Protein AF-A0A0G0ALC7-F1 (afdb_monomer)

Secondary structure (DSSP, 8-state):
-HHHHHHHHHHHHHHHHHHHHHHHHHHTT--TT--HHHHHHHHHHHHHHHHHHHHHHHHHHHHHHHHHHHHHHHHHHHHHSS-----HHHHHHHHHHHHHHHHHHHHHHHHTTT-HHHHHHHHHHHHHHHHHHHHHHHHTS-HHHHHHHHHHHHHHHHHHHHHHHHSTTGGGS-HHHHHHHHHHHHHHHHHHHHHHHH-TTTTTTS--

Sequence (208 aa):
MPETEMNNKIRLNQARRDAFEKRLDRADGIKPNMSSDEKLSRRNNLYGKDIVEKESKRNSGKFAKTTSAMGVAKKAKDLITAPTEIQAMDIAIYGVAFSLALFKDLLDLAFIGSLPAIGTIITICISMAIGFVLLFDGISNSQRKVARRLTKKFLVLIAGTMAEGILFGLNFFPIETLTVFIIFWMSLADRKRSARLAGGNEYDAVYN

Foldseek 3Di:
DVVVVVVVVVVVVVVVVVVVVVVVCVVLVNDPPDDPVRVVVSCCVVPVVVVVVVVVVVVCVVCVVVCVVVVVVVVVVVLVVPDPPPVVVVCVLLVVLLVLLVVLLVCLVVPVVPDLVVNLVVLVVSLVVSLVSVLVVLVPDDPPVSVVLSVVLVVLSVVLSVVPNVDVPCSNPSSSSVSSVVNVSVVSVVVVVVCCVVPVPPVVVVPD

Solvent-accessible surface area (backbone atoms only — not comparable to full-atom values): 11919 Å² total; per-residue (Å²): 126,70,65,63,58,51,54,50,53,53,53,52,54,49,54,53,51,55,54,49,51,55,51,50,34,57,75,72,70,51,63,92,88,56,54,74,67,58,53,50,52,50,49,43,64,73,56,43,58,64,52,54,54,54,52,52,62,58,48,53,68,58,48,58,61,54,52,51,57,53,50,50,53,52,49,52,53,52,66,73,66,57,82,81,81,64,58,69,67,55,58,51,55,54,48,50,45,47,50,52,30,47,50,46,48,49,48,36,69,75,49,57,91,76,42,77,73,57,54,52,53,52,49,52,52,50,53,50,50,44,51,49,57,57,48,59,68,43,72,80,58,63,75,75,66,29,51,63,52,49,53,52,52,51,51,52,50,53,51,51,53,50,52,45,70,69,38,84,76,49,64,80,53,61,57,61,42,50,48,51,50,51,53,50,52,51,50,54,54,51,48,54,52,50,50,55,70,71,40,77,76,59,64,69,63,78,76,107

pLDDT: mean 72.33, std 13.08, range [42.31, 95.31]

Mean predicted aligned error: 17.32 Å

Radius of gyration: 33.75 Å; Cα contacts (8 Å, |Δi|>4): 71; chains: 1; bounding box: 69×62×89 Å

Structure (mmCIF, N/CA/C/O backbone):
data_AF-A0A0G0ALC7-F1
#
_entry.id   AF-A0A0G0ALC7-F1
#
loop_
_atom_site.group_PDB
_atom_site.id
_atom_site.type_symbol
_atom_site.label_atom_id
_atom_site.label_alt_id
_atom_site.label_comp_id
_atom_site.label_asym_id
_atom_site.label_entity_id
_atom_site.label_seq_id
_atom_site.pdbx_PDB_ins_code
_atom_site.Cartn_x
_atom_site.Cartn_y
_atom_site.Cartn_z
_atom_site.occupancy
_atom_site.B_iso_or_equiv
_atom_site.auth_seq_id
_atom_site.auth_comp_id
_atom_site.auth_asym_id
_atom_site.auth_atom_id
_atom_site.pdbx_PDB_model_num
ATOM 1 N N . MET A 1 1 ? -50.450 -41.516 52.788 1.00 62.34 1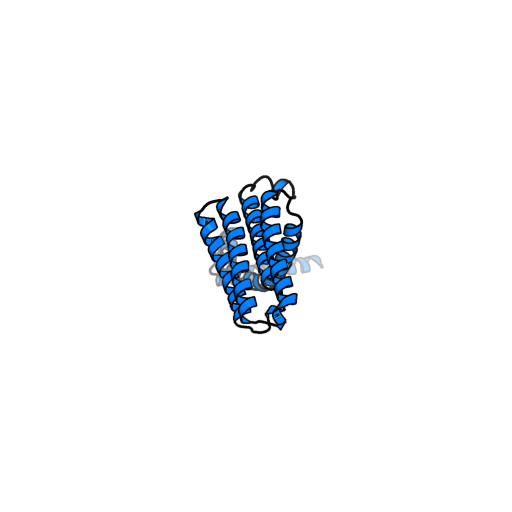 MET A N 1
ATOM 2 C CA . MET A 1 1 ? -49.061 -41.787 53.226 1.00 62.34 1 MET A CA 1
ATOM 3 C C . MET A 1 1 ? -47.925 -41.404 52.246 1.00 62.34 1 MET A C 1
ATOM 5 O O . MET A 1 1 ? -46.791 -41.492 52.692 1.00 62.34 1 MET A O 1
ATOM 9 N N . PRO A 1 2 ? -48.121 -40.931 50.990 1.00 82.19 2 PRO A N 1
ATOM 10 C CA . PRO A 1 2 ? -46.980 -40.599 50.111 1.00 82.19 2 PRO A CA 1
ATOM 11 C C . PRO A 1 2 ? -46.299 -39.240 50.396 1.00 82.19 2 PRO A C 1
ATOM 13 O O . PRO A 1 2 ? -45.123 -39.063 50.084 1.00 82.19 2 PRO A O 1
ATOM 16 N N . GLU A 1 3 ? -46.989 -38.278 51.017 1.00 85.56 3 GLU A N 1
ATOM 17 C CA . GLU A 1 3 ? -46.435 -36.930 51.255 1.00 85.56 3 GLU A CA 1
ATOM 18 C C . GLU A 1 3 ? -45.330 -36.889 52.321 1.00 85.56 3 GLU A C 1
ATOM 20 O O . GLU A 1 3 ? -44.353 -36.148 52.196 1.00 85.56 3 GLU A O 1
ATOM 25 N N . THR A 1 4 ? -45.439 -37.712 53.366 1.00 90.50 4 THR A N 1
ATOM 26 C CA . THR A 1 4 ? -44.451 -37.759 54.455 1.00 90.50 4 THR A CA 1
ATOM 27 C C . THR A 1 4 ? -43.110 -38.321 53.984 1.00 90.50 4 THR A C 1
ATOM 29 O O . THR A 1 4 ? -42.055 -37.835 54.395 1.00 90.50 4 THR A O 1
ATOM 32 N N . GLU A 1 5 ? -43.125 -39.295 53.071 1.00 90.12 5 GLU A N 1
ATOM 33 C CA . GLU A 1 5 ? -41.908 -39.870 52.494 1.00 90.12 5 GLU A CA 1
ATOM 34 C C . GLU A 1 5 ? -41.195 -38.880 51.556 1.00 90.12 5 GLU A C 1
ATOM 36 O O . GLU A 1 5 ? -39.965 -38.766 51.575 1.00 90.12 5 GLU A O 1
ATOM 41 N N . MET A 1 6 ? -41.962 -38.106 50.782 1.00 90.69 6 MET A N 1
ATOM 42 C CA . MET A 1 6 ? -41.423 -37.071 49.898 1.00 90.69 6 MET A CA 1
ATOM 43 C C . MET A 1 6 ? -40.758 -35.939 50.694 1.00 90.69 6 MET A C 1
ATOM 45 O O . MET A 1 6 ? -39.618 -35.569 50.403 1.00 90.69 6 MET A O 1
ATOM 49 N N . ASN A 1 7 ? -41.409 -35.457 51.757 1.00 92.88 7 ASN A N 1
ATOM 50 C CA . ASN A 1 7 ? -40.844 -34.425 52.628 1.00 92.88 7 ASN A CA 1
ATOM 51 C C . ASN A 1 7 ? -39.548 -34.883 53.313 1.00 92.88 7 ASN A C 1
ATOM 53 O O . ASN A 1 7 ? -38.590 -34.112 53.407 1.00 92.88 7 ASN A O 1
ATOM 57 N N . ASN A 1 8 ? -39.460 -36.153 53.718 1.00 93.94 8 ASN A N 1
ATOM 58 C CA . ASN A 1 8 ? -38.231 -36.704 54.294 1.00 93.94 8 ASN A CA 1
ATOM 59 C C . ASN A 1 8 ? -37.078 -36.769 53.278 1.00 93.94 8 ASN A C 1
ATOM 61 O O . ASN A 1 8 ? -35.944 -36.429 53.623 1.00 93.94 8 ASN A O 1
ATOM 65 N N . LYS A 1 9 ? -37.348 -37.126 52.014 1.00 92.62 9 LYS A N 1
ATOM 66 C CA . LYS A 1 9 ? -36.328 -37.123 50.945 1.00 92.62 9 LYS A CA 1
ATOM 67 C C . LYS A 1 9 ? -35.816 -35.713 50.642 1.00 92.62 9 LYS A C 1
ATOM 69 O O . LYS A 1 9 ? -34.613 -35.531 50.457 1.00 92.62 9 LYS A O 1
ATOM 74 N N . ILE A 1 10 ? -36.699 -34.713 50.644 1.00 94.31 10 ILE A N 1
ATOM 75 C CA . ILE A 1 10 ? -36.320 -33.307 50.429 1.00 94.31 10 ILE A CA 1
ATOM 76 C C . ILE A 1 10 ? -35.405 -32.818 51.557 1.00 94.31 10 ILE A C 1
ATOM 78 O O . ILE A 1 10 ? -34.324 -32.295 51.278 1.00 94.31 10 ILE A O 1
ATOM 82 N N . ARG A 1 11 ? -35.775 -33.063 52.822 1.00 93.62 11 ARG A N 1
ATOM 83 C CA . ARG A 1 11 ? -34.962 -32.667 53.987 1.00 93.62 11 ARG A CA 1
ATOM 84 C C . ARG A 1 11 ? -33.604 -33.365 54.009 1.00 93.62 11 ARG A C 1
ATOM 86 O O . ARG A 1 11 ? -32.594 -32.729 54.298 1.00 93.62 11 ARG A O 1
ATOM 93 N N . LEU A 1 12 ? -33.556 -34.650 53.650 1.00 95.31 12 LEU A N 1
ATOM 94 C CA . LEU A 1 12 ? -32.301 -35.399 53.563 1.00 95.31 12 LEU A CA 1
ATOM 95 C C . LEU A 1 12 ? -31.378 -34.845 52.467 1.00 95.31 12 LEU A C 1
ATOM 97 O O . LEU A 1 12 ? -30.174 -34.708 52.680 1.00 95.31 12 LEU A O 1
ATOM 101 N N . ASN A 1 13 ? -31.931 -34.503 51.302 1.00 94.50 13 ASN A N 1
ATOM 102 C CA . ASN A 1 13 ? -31.160 -33.916 50.207 1.00 94.50 13 ASN A CA 1
ATOM 103 C C . ASN A 1 13 ? -30.652 -32.509 50.543 1.00 94.50 13 ASN A C 1
ATOM 105 O O . ASN A 1 13 ? -29.511 -32.193 50.210 1.00 94.50 13 ASN A O 1
ATOM 109 N N . GLN A 1 14 ? -31.452 -31.695 51.238 1.00 94.75 14 GLN A N 1
ATOM 110 C CA . GLN A 1 14 ? -31.010 -30.397 51.757 1.00 94.75 14 GLN A CA 1
ATOM 111 C C . GLN A 1 14 ? -29.854 -30.565 52.750 1.00 94.75 14 GLN A C 1
ATOM 113 O O . GLN A 1 14 ? -28.786 -30.003 52.537 1.00 94.75 14 GLN A O 1
ATOM 118 N N . ALA A 1 15 ? -29.989 -31.455 53.738 1.00 93.88 15 ALA A N 1
ATOM 119 C CA . ALA A 1 15 ? -28.925 -31.714 54.709 1.00 93.88 15 ALA A CA 1
ATOM 120 C C . ALA A 1 15 ? -27.618 -32.210 54.060 1.00 93.88 15 ALA A C 1
ATOM 122 O O . ALA A 1 15 ? -26.523 -31.833 54.483 1.00 93.88 15 ALA A O 1
ATOM 123 N N . ARG A 1 16 ? -27.707 -33.042 53.011 1.00 94.94 16 ARG A N 1
ATOM 124 C CA . ARG A 1 16 ? -26.532 -33.494 52.243 1.00 94.94 16 ARG A CA 1
ATOM 125 C C . ARG A 1 1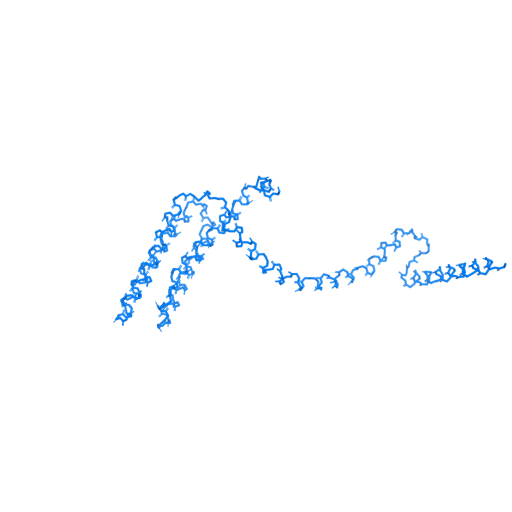6 ? -25.853 -32.348 51.496 1.00 94.94 16 ARG A C 1
ATOM 127 O O . ARG A 1 16 ? -24.624 -32.304 51.479 1.00 94.94 16 ARG A O 1
ATOM 134 N N . ARG A 1 17 ? -26.625 -31.433 50.901 1.00 92.25 17 ARG A N 1
ATOM 135 C CA . ARG A 1 17 ? -26.089 -30.237 50.232 1.00 92.25 17 ARG A CA 1
ATOM 136 C C . ARG A 1 17 ? -25.386 -29.320 51.226 1.00 92.25 17 ARG A C 1
ATOM 138 O O . ARG A 1 17 ? -24.231 -28.980 50.995 1.00 92.25 17 ARG A O 1
ATOM 145 N N . ASP A 1 18 ? -26.007 -29.049 52.369 1.00 91.56 18 ASP A N 1
ATOM 146 C CA . ASP A 1 18 ? -25.427 -28.194 53.411 1.00 91.56 18 ASP A CA 1
ATOM 147 C C . ASP A 1 18 ? -24.139 -28.795 53.995 1.00 91.56 18 ASP A C 1
ATOM 149 O O . ASP A 1 18 ? -23.164 -28.092 54.272 1.00 91.56 18 ASP A O 1
ATOM 153 N N . ALA A 1 19 ? -24.101 -30.120 54.175 1.00 91.50 19 ALA A N 1
ATOM 154 C CA . ALA A 1 19 ? -22.905 -30.820 54.635 1.00 91.50 19 ALA A CA 1
ATOM 155 C C . ALA A 1 19 ? -21.769 -30.771 53.602 1.00 91.50 19 ALA A C 1
ATOM 157 O O . ALA A 1 19 ? -20.602 -30.641 53.978 1.00 91.50 19 ALA A O 1
ATOM 158 N N . PHE A 1 20 ? -22.097 -30.875 52.313 1.00 92.25 20 PHE A N 1
ATOM 159 C CA . PHE A 1 20 ? -21.125 -30.775 51.230 1.00 92.25 20 PHE A CA 1
ATOM 160 C C . PHE A 1 20 ? -20.576 -29.352 51.096 1.00 92.25 20 PHE A C 1
ATOM 162 O O . PHE A 1 20 ? -19.362 -29.170 51.021 1.00 92.25 20 PHE A O 1
ATOM 169 N N . GLU A 1 21 ? -21.441 -28.342 51.174 1.00 86.38 21 GLU A N 1
ATOM 170 C CA . GLU A 1 21 ? -21.032 -26.940 51.118 1.00 86.38 21 GLU A CA 1
ATOM 171 C C . GLU A 1 21 ? -20.129 -26.565 52.301 1.00 86.38 21 GLU A C 1
ATOM 173 O O . GLU A 1 21 ? -19.091 -25.938 52.109 1.00 86.38 21 GLU A O 1
ATOM 178 N N . LYS A 1 22 ? -20.413 -27.066 53.511 1.00 88.19 22 LYS A N 1
ATOM 179 C CA . LYS A 1 22 ? -19.510 -26.902 54.667 1.00 88.19 22 LYS A CA 1
ATOM 180 C C . LYS A 1 22 ? -18.136 -27.546 54.467 1.00 88.19 22 LYS A C 1
ATOM 182 O O . LYS A 1 22 ? -17.156 -27.067 55.038 1.00 88.19 22 LYS A O 1
ATOM 187 N N . ARG A 1 23 ? -18.047 -28.650 53.716 1.00 88.00 23 ARG A N 1
ATOM 188 C CA . ARG A 1 23 ? -16.761 -29.297 53.396 1.00 88.00 23 ARG A CA 1
ATOM 189 C C . ARG A 1 23 ? -15.969 -28.484 52.373 1.00 88.00 23 ARG A C 1
ATOM 191 O O . ARG A 1 23 ? -14.771 -28.321 52.572 1.00 88.00 23 ARG A O 1
ATOM 198 N N . LEU A 1 24 ? -16.636 -27.952 51.349 1.00 84.62 24 LEU A N 1
ATOM 199 C CA . LEU A 1 24 ? -16.045 -27.037 50.366 1.00 84.62 24 LEU A CA 1
ATOM 200 C C . LEU A 1 24 ? -15.536 -25.753 51.025 1.00 84.62 24 LEU A C 1
ATOM 202 O O . LEU A 1 24 ? -14.361 -25.433 50.900 1.00 84.62 24 LEU A O 1
ATOM 206 N N . ASP A 1 25 ? -16.374 -25.091 51.828 1.00 84.31 25 ASP A N 1
ATOM 207 C CA . ASP A 1 25 ? -15.990 -23.867 52.537 1.00 84.31 25 ASP A CA 1
ATOM 208 C C . ASP A 1 25 ? -14.763 -24.104 53.449 1.00 84.31 25 ASP A C 1
ATOM 210 O O . ASP A 1 25 ? -13.890 -23.243 53.551 1.00 84.31 25 ASP A O 1
ATOM 214 N N . ARG A 1 26 ? -14.638 -25.286 54.079 1.00 86.81 26 ARG A N 1
ATOM 215 C CA . ARG A 1 26 ? -13.433 -25.650 54.851 1.00 86.81 26 ARG A CA 1
ATOM 216 C C . ARG A 1 26 ? -12.201 -25.875 53.977 1.00 86.81 26 ARG A C 1
ATOM 218 O O . ARG A 1 26 ? -11.118 -25.470 54.390 1.00 86.81 26 ARG A O 1
ATOM 225 N N . ALA A 1 27 ? -12.349 -26.529 52.826 1.00 85.25 27 ALA A N 1
ATOM 226 C CA . ALA A 1 27 ? -11.245 -26.767 51.896 1.00 85.25 27 ALA A CA 1
ATOM 227 C C . ALA A 1 27 ? -10.696 -25.448 51.322 1.00 85.25 27 ALA A C 1
ATOM 229 O O . ALA A 1 27 ? -9.483 -25.278 51.233 1.00 85.25 27 ALA A O 1
ATOM 230 N N . ASP A 1 28 ? -11.582 -24.486 51.057 1.00 80.62 28 ASP A N 1
ATOM 231 C CA . ASP A 1 28 ? -11.246 -23.171 50.497 1.00 80.62 28 ASP A CA 1
ATOM 232 C C . ASP A 1 28 ? -10.812 -22.145 51.567 1.00 80.62 28 ASP A C 1
ATOM 234 O O . ASP A 1 28 ? -10.587 -20.966 51.276 1.00 80.62 28 ASP A O 1
ATOM 238 N N . GLY A 1 29 ? -10.719 -22.558 52.839 1.00 85.81 29 GLY A N 1
ATOM 239 C CA . GLY A 1 29 ? -10.345 -21.680 53.952 1.00 85.81 29 GLY A CA 1
ATOM 240 C C . GLY A 1 29 ? -11.342 -20.539 54.203 1.00 85.81 29 GLY A C 1
ATOM 241 O O . GLY A 1 29 ? -10.957 -19.455 54.663 1.00 85.81 29 GLY A O 1
ATOM 242 N N . ILE A 1 30 ? -12.619 -20.744 53.874 1.00 81.19 30 ILE A N 1
ATOM 243 C CA . ILE A 1 30 ? -13.714 -19.795 54.086 1.00 81.19 30 ILE A CA 1
ATOM 244 C C . ILE A 1 30 ? -14.209 -19.930 55.530 1.00 81.19 30 ILE A C 1
ATOM 246 O O . ILE A 1 30 ? -14.633 -20.993 55.985 1.00 81.19 30 ILE A O 1
ATOM 250 N N . LYS A 1 31 ? -14.152 -18.829 56.284 1.00 84.25 31 LYS A N 1
ATOM 251 C CA . LYS A 1 31 ? -14.618 -18.798 57.676 1.00 84.25 31 LYS A CA 1
ATOM 252 C C . LYS A 1 31 ? -16.156 -18.857 57.723 1.00 84.25 31 LYS A C 1
ATOM 254 O O . LYS A 1 31 ? -16.810 -18.245 56.880 1.00 84.25 31 LYS A O 1
ATOM 259 N N . PRO A 1 32 ? -16.756 -19.524 58.728 1.00 80.38 32 PRO A N 1
ATOM 260 C CA . PRO A 1 32 ? -18.211 -19.686 58.817 1.00 80.38 32 PRO A CA 1
ATOM 261 C C . PRO A 1 32 ? -18.974 -18.366 59.019 1.00 80.38 32 PRO A C 1
ATOM 263 O O . PRO A 1 32 ? -20.134 -18.292 58.633 1.00 80.38 32 PRO A O 1
ATOM 266 N N . ASN A 1 33 ? -18.321 -17.327 59.551 1.00 87.00 33 ASN A N 1
ATOM 267 C CA . ASN A 1 33 ? -18.932 -16.022 59.844 1.00 87.00 33 ASN A CA 1
ATOM 268 C C . ASN A 1 33 ? -18.792 -15.002 58.696 1.00 87.00 33 ASN A C 1
ATOM 270 O O . ASN A 1 33 ? -18.982 -13.810 58.906 1.00 87.00 33 ASN A O 1
ATOM 274 N N . MET A 1 34 ? -18.391 -15.450 57.508 1.00 84.25 34 MET A N 1
ATOM 275 C CA . MET A 1 34 ? -18.187 -14.597 56.336 1.00 84.25 34 MET A CA 1
ATOM 276 C C . MET A 1 34 ? -19.525 -14.341 55.628 1.00 84.25 34 MET A C 1
ATOM 278 O O . MET A 1 34 ? -20.321 -15.276 55.486 1.00 84.25 34 MET A O 1
ATOM 282 N N . SER A 1 35 ? -19.780 -13.103 55.192 1.00 90.19 35 SER A N 1
ATOM 283 C CA . SER A 1 35 ? -21.029 -12.757 54.499 1.00 90.19 35 SER A CA 1
ATOM 284 C C . SER A 1 35 ? -21.125 -13.478 53.148 1.00 90.19 35 SER A C 1
ATOM 286 O O . SER A 1 35 ? -20.106 -13.807 52.534 1.00 90.19 35 SER A O 1
ATOM 288 N N . SER A 1 36 ? -22.347 -13.740 52.672 1.00 83.06 36 SER A N 1
ATOM 289 C CA . SER A 1 36 ? -22.581 -14.449 51.404 1.00 83.06 36 SER A CA 1
ATOM 290 C C . SER A 1 36 ? -21.849 -13.800 50.220 1.00 83.06 36 SER A C 1
ATOM 292 O O . SER A 1 36 ? -21.270 -14.512 49.399 1.00 83.06 36 SER A O 1
ATOM 294 N N . ASP A 1 37 ? -21.797 -12.467 50.179 1.00 83.38 37 ASP A N 1
ATOM 295 C CA . ASP A 1 37 ? -21.139 -11.697 49.113 1.00 83.38 37 ASP A CA 1
ATOM 296 C C . ASP A 1 37 ? -19.610 -11.825 49.157 1.00 83.38 37 ASP A C 1
ATOM 298 O O . ASP A 1 37 ? -18.939 -11.927 48.123 1.00 83.38 37 ASP A O 1
ATOM 302 N N . GLU A 1 38 ? -19.042 -11.878 50.362 1.00 83.44 38 GLU A N 1
ATOM 303 C CA . GLU A 1 38 ? -17.605 -12.040 50.568 1.00 83.44 38 GLU A CA 1
ATOM 304 C C . GLU A 1 38 ? -17.159 -13.472 50.220 1.00 83.44 38 GLU A C 1
ATOM 306 O O . GLU A 1 38 ? -16.128 -13.657 49.563 1.00 83.44 38 GLU A O 1
ATOM 311 N N . LYS A 1 39 ? -17.985 -14.487 50.531 1.00 83.56 39 LYS A N 1
ATOM 312 C CA . LYS A 1 39 ? -17.770 -15.873 50.072 1.00 83.56 39 LYS A CA 1
ATOM 313 C C . LYS A 1 39 ? -17.768 -15.977 48.545 1.00 83.56 39 LYS A C 1
ATOM 315 O O . LYS A 1 39 ? -16.894 -16.637 47.977 1.00 83.56 39 LYS A O 1
ATOM 320 N N . LEU A 1 40 ? -18.715 -15.312 47.879 1.00 80.19 40 LEU A N 1
ATOM 321 C CA . LEU A 1 40 ? -18.833 -15.291 46.417 1.00 80.19 40 LEU A CA 1
ATOM 322 C C . LEU A 1 40 ? -17.628 -14.615 45.755 1.00 80.19 40 LEU A C 1
ATOM 324 O O . LEU A 1 40 ? -17.052 -15.159 44.813 1.00 80.19 40 LEU A O 1
ATOM 328 N N . SER A 1 41 ? -17.191 -13.474 46.291 1.00 80.12 41 SER A N 1
ATOM 329 C CA . SER A 1 41 ? -16.021 -12.744 45.789 1.00 80.12 41 SER A CA 1
ATOM 330 C C . SER A 1 41 ? -14.734 -13.563 45.919 1.00 80.12 41 SER A C 1
ATOM 332 O O . SER A 1 41 ? -13.914 -13.597 45.000 1.00 80.12 41 SER A O 1
ATOM 334 N N . ARG A 1 42 ? -14.569 -14.293 47.030 1.00 80.50 42 ARG A N 1
ATOM 335 C CA . ARG A 1 42 ? -13.430 -15.200 47.226 1.00 80.50 42 ARG A CA 1
ATOM 336 C C . ARG A 1 42 ? -13.446 -16.378 46.255 1.00 80.50 42 ARG A C 1
ATOM 338 O O . ARG A 1 42 ? -12.409 -16.646 45.654 1.00 80.50 42 ARG A O 1
ATOM 345 N N . ARG A 1 43 ? -14.596 -17.035 46.048 1.00 77.12 43 ARG A N 1
ATOM 346 C CA . ARG A 1 43 ? -14.726 -18.125 45.058 1.00 77.12 43 ARG A CA 1
ATOM 347 C C . ARG A 1 43 ? -14.445 -17.635 43.637 1.00 77.12 43 ARG A C 1
ATOM 349 O O . ARG A 1 43 ? -13.716 -18.303 42.909 1.00 77.12 43 ARG A O 1
ATOM 356 N N . ASN A 1 44 ? -14.938 -16.454 43.260 1.00 77.75 44 ASN A N 1
ATOM 357 C CA . ASN A 1 44 ? -14.652 -15.859 41.950 1.00 77.75 44 ASN A CA 1
ATOM 358 C C . ASN A 1 44 ? -13.160 -15.550 41.765 1.00 77.75 44 ASN A C 1
ATOM 360 O O . ASN A 1 44 ? -12.624 -15.770 40.683 1.00 77.75 44 ASN A O 1
ATOM 364 N N . ASN A 1 45 ? -12.463 -15.111 42.813 1.00 80.94 45 ASN A N 1
ATOM 365 C CA . ASN A 1 45 ? -11.018 -14.896 42.744 1.00 80.94 45 ASN A CA 1
ATOM 366 C C . ASN A 1 45 ? -10.214 -16.207 42.703 1.00 80.94 45 ASN A C 1
ATOM 368 O O . ASN A 1 45 ? -9.185 -16.251 42.031 1.00 80.94 45 ASN A O 1
ATOM 372 N N . LEU A 1 46 ? -10.674 -17.263 43.386 1.00 76.94 46 LEU A N 1
ATOM 373 C CA . LEU A 1 46 ? -9.998 -18.567 43.415 1.00 76.94 46 LEU A CA 1
ATOM 374 C C . LEU A 1 46 ? -10.183 -19.362 42.115 1.00 76.94 46 LEU A C 1
ATOM 376 O O . LEU A 1 46 ? -9.233 -19.962 41.628 1.00 76.94 46 LEU A O 1
ATOM 380 N N . TYR A 1 47 ? -11.395 -19.359 41.555 1.00 74.06 47 TYR A N 1
ATOM 381 C CA . TYR A 1 47 ? -11.765 -20.214 40.421 1.00 74.06 47 TYR A CA 1
ATOM 382 C C . TYR A 1 47 ? -12.041 -19.446 39.123 1.00 74.06 47 TYR A C 1
ATOM 384 O O . TYR A 1 47 ? -11.932 -20.010 38.036 1.00 74.06 47 TYR A O 1
ATOM 392 N N . GLY A 1 48 ? -12.393 -18.161 39.198 1.00 66.00 48 GLY A N 1
ATOM 393 C CA . GLY A 1 48 ? -12.757 -17.362 38.023 1.00 66.00 48 GLY A CA 1
ATOM 394 C C . GLY A 1 48 ? -11.562 -16.949 37.165 1.00 66.00 48 GLY A C 1
ATOM 395 O O . GLY A 1 48 ? -11.704 -16.804 35.952 1.00 66.00 48 GLY A O 1
ATOM 396 N N . LYS A 1 49 ? -10.365 -16.819 37.752 1.00 60.81 49 LYS A N 1
ATOM 397 C CA . LYS A 1 49 ? -9.167 -16.376 37.022 1.00 60.81 49 LYS A CA 1
ATOM 398 C C . LYS A 1 49 ? -8.745 -17.368 35.928 1.00 60.81 49 LYS A C 1
ATOM 400 O O . LYS A 1 49 ? -8.447 -16.957 34.808 1.00 60.81 49 LYS A O 1
ATOM 405 N N . ASP A 1 50 ? -8.823 -18.665 36.213 1.00 63.53 50 ASP A N 1
ATOM 406 C CA . ASP A 1 50 ? -8.352 -19.715 35.300 1.00 63.53 50 ASP A CA 1
ATOM 407 C C . ASP A 1 50 ? -9.345 -20.017 34.167 1.00 63.53 50 ASP A C 1
ATOM 409 O O . ASP A 1 50 ? -8.948 -20.415 33.066 1.00 63.53 50 ASP A O 1
ATOM 413 N N . ILE A 1 51 ? -10.643 -19.808 34.414 1.00 61.50 51 ILE A N 1
ATOM 414 C CA . ILE A 1 51 ? -11.702 -20.004 33.413 1.00 61.50 51 ILE A CA 1
ATOM 415 C C . ILE A 1 51 ? -11.667 -18.864 32.387 1.00 61.50 51 ILE A C 1
ATOM 417 O O . ILE A 1 51 ? -11.662 -19.122 31.181 1.00 61.50 51 ILE A O 1
ATOM 421 N N . VAL A 1 52 ? -11.530 -17.615 32.850 1.00 61.47 52 VAL A N 1
ATOM 422 C CA . VAL A 1 52 ? -11.453 -16.434 31.973 1.00 61.47 52 VAL A CA 1
ATOM 423 C C . VAL A 1 52 ? -10.197 -16.475 31.090 1.00 61.47 52 VAL A C 1
ATOM 425 O O . VAL A 1 52 ? -10.257 -16.145 29.902 1.00 61.47 52 VAL A O 1
ATOM 428 N N . GLU A 1 53 ? -9.061 -16.947 31.615 1.00 61.31 53 GLU A N 1
ATOM 429 C CA . GLU A 1 53 ? -7.826 -17.041 30.830 1.00 61.31 53 GLU A CA 1
ATOM 430 C C . GLU A 1 53 ? -7.881 -18.151 29.759 1.00 61.31 53 GLU A C 1
ATOM 432 O O . GLU A 1 53 ? -7.412 -17.958 28.629 1.00 61.31 53 GLU A O 1
ATOM 437 N N . LYS A 1 54 ? -8.499 -19.302 30.065 1.00 59.53 54 LYS A N 1
ATOM 438 C CA . LYS A 1 54 ? -8.663 -20.401 29.097 1.00 59.53 54 LYS A CA 1
ATOM 439 C C . LYS A 1 54 ? -9.681 -20.087 27.999 1.00 59.53 54 LYS A C 1
ATOM 441 O O . LYS A 1 54 ? -9.445 -20.468 26.849 1.00 59.53 54 LYS A O 1
ATOM 446 N N . GLU A 1 55 ? -10.766 -19.373 28.294 1.00 58.91 55 GLU A N 1
ATOM 447 C CA . GLU A 1 55 ? -11.739 -18.966 27.268 1.00 58.91 55 GLU A CA 1
ATOM 448 C C . GLU A 1 55 ? -11.202 -17.855 26.351 1.00 58.91 55 GLU A C 1
ATOM 450 O O . GLU A 1 55 ? -11.387 -17.917 25.130 1.00 58.91 55 GLU A O 1
ATOM 455 N N . SER A 1 56 ? -10.430 -16.904 26.891 1.00 56.94 56 SER A N 1
ATOM 456 C CA . SER A 1 56 ? -9.770 -15.846 26.108 1.00 56.94 56 SER A CA 1
ATOM 457 C C . SER A 1 56 ? -8.776 -16.404 25.071 1.00 56.94 56 SER A C 1
ATOM 459 O O . SER A 1 56 ? -8.768 -15.998 23.900 1.00 56.94 56 SER A O 1
ATOM 461 N N . LYS A 1 57 ? -7.988 -17.423 25.446 1.00 57.44 57 LYS A N 1
ATOM 462 C CA . LYS A 1 57 ? -7.041 -18.098 24.536 1.00 57.44 57 LYS A CA 1
ATOM 463 C C . LYS A 1 57 ? -7.731 -18.933 23.447 1.00 57.44 57 LYS A C 1
ATOM 465 O O . LYS A 1 57 ? -7.189 -19.076 22.353 1.00 57.44 57 LYS A O 1
ATOM 470 N N . ARG A 1 58 ? -8.937 -19.458 23.697 1.00 58.78 58 ARG A N 1
ATOM 471 C CA . ARG A 1 58 ? -9.692 -20.252 22.706 1.00 58.78 58 ARG A CA 1
ATOM 472 C C . ARG A 1 58 ? -10.426 -19.383 21.681 1.00 58.78 58 ARG A C 1
ATOM 474 O O . ARG A 1 58 ? -10.469 -19.745 20.504 1.00 58.78 58 ARG A O 1
ATOM 481 N N . ASN A 1 59 ? -10.953 -18.232 22.100 1.00 53.00 59 ASN A N 1
ATOM 482 C CA . ASN A 1 59 ? -11.682 -17.325 21.211 1.00 53.00 59 ASN A CA 1
ATOM 483 C C . ASN A 1 59 ? -10.758 -16.438 20.362 1.00 53.00 59 ASN A C 1
ATOM 485 O O . ASN A 1 59 ? -11.046 -16.226 19.184 1.00 53.00 59 ASN A O 1
ATOM 489 N N . SER A 1 60 ? -9.605 -16.005 20.881 1.00 52.75 60 SER A N 1
ATOM 490 C CA . SER A 1 60 ? -8.635 -15.199 20.114 1.00 52.75 60 SER A CA 1
ATOM 491 C C . SER A 1 60 ? -8.095 -15.909 18.861 1.00 52.75 60 SER A C 1
ATOM 493 O O . SER A 1 60 ? -7.941 -15.275 17.817 1.00 52.75 60 SER A O 1
ATOM 495 N N . GLY A 1 61 ? -7.890 -17.231 18.905 1.00 53.44 61 GLY A N 1
ATOM 496 C CA . GLY A 1 61 ? -7.361 -17.995 17.767 1.00 53.44 61 GLY A CA 1
ATOM 497 C C . GLY A 1 61 ? -8.329 -18.157 16.585 1.00 53.44 61 GLY A C 1
ATOM 498 O O . GLY A 1 61 ? -7.893 -18.216 15.435 1.00 53.44 61 GLY A O 1
ATOM 499 N N . LYS A 1 62 ? -9.645 -18.204 16.842 1.00 52.62 62 LYS A N 1
ATOM 500 C CA . LYS A 1 62 ? -10.668 -18.349 15.788 1.00 52.62 62 LYS A CA 1
ATOM 501 C C . LYS A 1 62 ? -11.205 -17.005 15.297 1.00 52.62 62 LYS A C 1
ATOM 503 O O . LYS A 1 62 ? -11.394 -16.853 14.094 1.00 52.62 62 LYS A O 1
ATOM 508 N N . PHE A 1 63 ? -11.361 -16.012 16.176 1.00 48.34 63 PHE A N 1
ATOM 509 C CA . PHE A 1 63 ? -11.814 -14.673 15.781 1.00 48.34 63 PHE A CA 1
ATOM 510 C C . PHE A 1 63 ? -10.748 -13.904 14.984 1.00 48.34 63 PHE A C 1
ATOM 512 O O . PHE A 1 63 ? -11.087 -13.191 14.043 1.00 48.34 63 PHE A O 1
ATOM 519 N N . ALA A 1 64 ? -9.451 -14.081 15.258 1.00 53.53 64 ALA A N 1
ATOM 520 C CA . ALA A 1 64 ? -8.398 -13.375 14.515 1.00 53.53 64 ALA A CA 1
ATOM 521 C C . ALA A 1 64 ? -8.357 -13.722 13.007 1.00 53.53 64 ALA A C 1
ATOM 523 O O . ALA A 1 64 ? -7.981 -12.884 12.182 1.00 53.53 64 ALA A O 1
ATOM 524 N N . LYS A 1 65 ? -8.787 -14.931 12.615 1.00 54.31 65 LYS A N 1
ATOM 525 C CA . LYS A 1 65 ? -8.782 -15.374 11.208 1.00 54.31 65 LYS A CA 1
ATOM 526 C C . LYS A 1 65 ? -10.023 -14.949 10.415 1.00 54.31 65 LYS A C 1
ATOM 528 O O . LYS A 1 65 ? -9.900 -14.637 9.238 1.00 54.31 65 LYS A O 1
ATOM 533 N N . THR A 1 66 ? -11.200 -14.874 11.030 1.00 53.97 66 THR A N 1
ATOM 534 C CA . THR A 1 66 ? -12.428 -14.419 10.348 1.00 53.97 66 THR A CA 1
ATOM 535 C C . THR A 1 66 ? -12.574 -12.899 10.340 1.00 53.97 66 THR A C 1
ATOM 537 O O . THR A 1 66 ? -13.025 -12.331 9.345 1.00 53.97 66 THR A O 1
ATOM 540 N N . THR A 1 67 ? -12.108 -12.207 11.384 1.00 54.34 67 THR A N 1
ATOM 541 C CA . THR A 1 67 ? -12.160 -10.733 11.444 1.00 54.34 67 THR A CA 1
ATOM 542 C C . THR A 1 67 ? -11.170 -10.077 10.477 1.00 54.34 67 THR A C 1
ATOM 544 O O . THR A 1 67 ? -11.413 -8.970 10.004 1.00 54.34 67 THR A O 1
ATOM 547 N N . SER A 1 68 ? -10.074 -10.759 10.126 1.00 55.06 68 SER A N 1
ATOM 548 C CA . SER A 1 68 ? -9.110 -10.256 9.142 1.00 55.06 68 SER A CA 1
ATOM 549 C C . SER A 1 68 ? -9.662 -10.320 7.714 1.00 55.06 68 SER A C 1
ATOM 551 O O . SER A 1 68 ? -9.626 -9.309 7.020 1.00 55.06 68 SER A O 1
ATOM 553 N N . ALA A 1 69 ? -10.274 -11.430 7.293 1.00 55.22 69 ALA A N 1
ATOM 554 C CA . ALA A 1 69 ? -10.876 -11.536 5.958 1.00 55.22 69 ALA A CA 1
ATOM 555 C C . ALA A 1 69 ? -12.114 -10.631 5.789 1.00 55.22 69 ALA A C 1
ATOM 557 O O . ALA A 1 69 ? -12.226 -9.886 4.814 1.00 55.22 69 ALA A O 1
ATOM 558 N N . MET A 1 70 ? -13.016 -10.626 6.776 1.00 52.22 70 MET A N 1
ATOM 559 C CA . MET A 1 70 ? -14.240 -9.820 6.728 1.00 52.22 70 MET A CA 1
ATOM 560 C C . MET A 1 70 ? -13.946 -8.325 6.937 1.00 52.22 70 MET A C 1
ATOM 562 O O . MET A 1 70 ? -14.590 -7.475 6.327 1.00 52.22 70 MET A O 1
ATOM 566 N N . GLY A 1 71 ? -12.915 -7.992 7.721 1.00 57.88 71 GLY A N 1
ATOM 567 C CA . GLY A 1 71 ? -12.408 -6.629 7.876 1.00 57.88 71 GLY A CA 1
ATOM 568 C C . GLY A 1 71 ? -11.716 -6.088 6.622 1.00 57.88 71 GLY A C 1
ATOM 569 O O . GLY A 1 71 ? -11.815 -4.891 6.358 1.00 57.88 71 GLY A O 1
ATOM 570 N N . VAL A 1 72 ? -11.063 -6.940 5.822 1.00 58.12 72 VAL A N 1
ATOM 571 C CA . VAL A 1 72 ? -10.502 -6.562 4.512 1.00 58.12 72 VAL A CA 1
ATOM 572 C C . VAL A 1 72 ? -11.617 -6.356 3.484 1.00 58.12 72 VAL A C 1
ATOM 574 O O . VAL A 1 72 ? -11.627 -5.322 2.821 1.00 58.12 72 VAL A O 1
ATOM 577 N 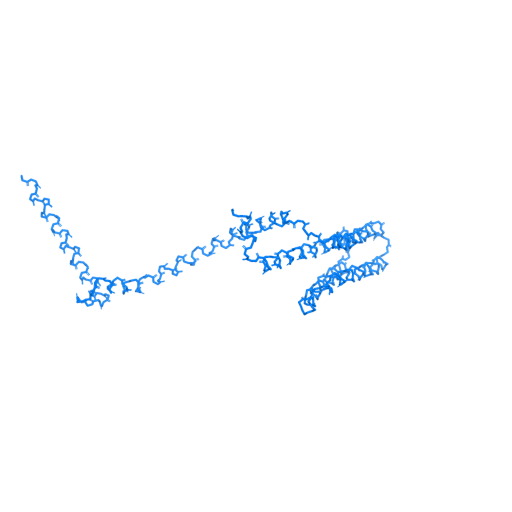N . ALA A 1 73 ? -12.605 -7.254 3.414 1.00 56.66 73 ALA A N 1
ATOM 578 C CA . ALA A 1 73 ? -13.739 -7.123 2.494 1.00 56.66 73 ALA A CA 1
ATOM 579 C C . ALA A 1 73 ? -14.620 -5.898 2.807 1.00 56.66 73 ALA A C 1
ATOM 581 O O . ALA A 1 73 ? -14.983 -5.144 1.905 1.00 56.66 73 ALA A O 1
ATOM 582 N N . LYS A 1 74 ? -14.912 -5.641 4.090 1.00 55.81 74 LYS A N 1
ATOM 583 C CA . LYS A 1 74 ? -15.687 -4.465 4.516 1.00 55.81 74 LYS A CA 1
ATOM 584 C C . LYS A 1 74 ? -14.896 -3.166 4.313 1.00 55.81 74 LYS A C 1
ATOM 586 O O . LYS A 1 74 ? -15.450 -2.192 3.820 1.00 55.81 74 LYS A O 1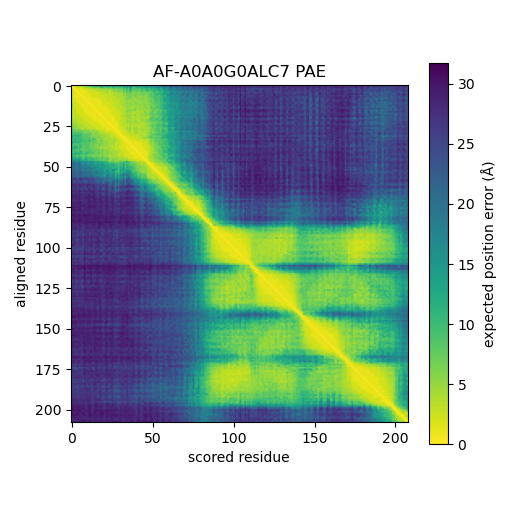
ATOM 591 N N . LYS A 1 75 ? -13.575 -3.167 4.564 1.00 56.03 75 LYS A N 1
ATOM 592 C CA . LYS A 1 75 ? -12.705 -2.027 4.217 1.00 56.03 75 LYS A CA 1
ATOM 593 C C . LYS A 1 75 ? -12.658 -1.757 2.719 1.00 56.03 75 LYS A C 1
ATOM 595 O O . LYS A 1 75 ? -12.658 -0.586 2.361 1.00 56.03 75 LYS A O 1
ATOM 600 N N . ALA A 1 76 ? -12.605 -2.792 1.880 1.00 55.66 76 ALA A N 1
ATOM 601 C CA . ALA A 1 76 ? -12.619 -2.650 0.427 1.00 55.66 76 ALA A CA 1
ATOM 602 C C . ALA A 1 76 ? -13.950 -2.062 -0.060 1.00 55.66 76 ALA A C 1
ATOM 604 O O . ALA A 1 76 ? -13.947 -1.120 -0.844 1.00 55.66 76 ALA A O 1
ATOM 605 N N . LYS A 1 77 ? -15.079 -2.536 0.480 1.00 50.78 77 LYS A N 1
ATOM 606 C CA . LYS A 1 77 ? -16.405 -2.001 0.149 1.00 50.78 77 LYS A CA 1
ATOM 607 C C . LYS A 1 77 ? -16.549 -0.538 0.579 1.00 50.78 77 LYS A C 1
ATOM 609 O O . LYS A 1 77 ? -16.908 0.304 -0.233 1.00 50.78 77 LYS A O 1
ATOM 614 N N . ASP A 1 78 ? -16.133 -0.197 1.799 1.00 55.56 78 ASP A N 1
ATOM 615 C CA . ASP A 1 78 ? -16.178 1.193 2.257 1.00 55.56 78 ASP A CA 1
ATOM 616 C C . ASP A 1 78 ? -15.126 2.087 1.557 1.00 55.56 78 ASP A C 1
ATOM 618 O O . ASP A 1 78 ? -15.212 3.311 1.642 1.00 55.56 78 ASP A O 1
ATOM 622 N N . LEU A 1 79 ? -14.061 1.522 0.971 1.00 52.59 79 LEU A N 1
ATOM 623 C CA . LEU A 1 79 ? -13.074 2.256 0.156 1.00 52.59 79 LEU A CA 1
ATOM 624 C C . LEU A 1 79 ? -13.676 2.693 -1.183 1.00 52.59 79 LEU A C 1
ATOM 626 O O . LEU A 1 79 ? -13.285 3.733 -1.697 1.00 52.59 79 LEU A O 1
ATOM 630 N N . ILE A 1 80 ? -14.642 1.932 -1.699 1.00 56.06 80 ILE A N 1
ATOM 631 C CA . ILE A 1 80 ? -15.352 2.227 -2.948 1.00 56.06 80 ILE A CA 1
ATOM 632 C C . ILE A 1 80 ? -16.514 3.213 -2.709 1.00 56.06 80 ILE A C 1
ATOM 634 O O . ILE A 1 80 ? -16.897 3.933 -3.622 1.00 56.06 80 ILE A O 1
ATOM 638 N N . THR A 1 81 ? -17.056 3.292 -1.485 1.00 49.56 81 THR A N 1
ATOM 639 C CA . THR A 1 81 ? -18.255 4.101 -1.159 1.00 49.56 81 THR A CA 1
ATOM 640 C C . THR A 1 81 ? -17.963 5.403 -0.388 1.00 49.56 81 THR A C 1
ATOM 642 O O . THR A 1 81 ? -18.891 6.099 0.007 1.00 49.56 81 THR A O 1
ATOM 645 N N . ALA A 1 82 ? -16.700 5.772 -0.139 1.00 50.12 82 ALA A N 1
ATOM 646 C CA . ALA A 1 82 ? -16.406 7.024 0.570 1.00 50.12 82 ALA A CA 1
ATOM 647 C C . ALA A 1 82 ? -16.730 8.260 -0.303 1.00 50.12 82 ALA A C 1
ATOM 649 O O . ALA A 1 82 ? -16.369 8.266 -1.482 1.00 50.12 82 ALA A O 1
ATOM 650 N N . PRO A 1 83 ? -17.387 9.296 0.259 1.00 51.12 83 PRO A N 1
ATOM 651 C CA . PRO A 1 83 ? -17.910 10.423 -0.500 1.00 51.12 83 PRO A CA 1
ATOM 652 C C . PRO A 1 83 ? -16.797 11.225 -1.173 1.00 51.12 83 PRO A C 1
ATOM 654 O O . PRO A 1 83 ? -15.734 11.506 -0.619 1.00 51.12 83 PRO A O 1
ATOM 657 N N . THR A 1 84 ? -17.101 11.556 -2.415 1.00 53.19 84 THR A N 1
ATOM 658 C CA . THR A 1 84 ? -16.284 12.100 -3.490 1.00 53.19 84 THR A CA 1
ATOM 659 C C . THR A 1 84 ? -15.947 13.581 -3.322 1.00 53.19 84 THR A C 1
ATOM 661 O O . THR A 1 84 ? -16.055 14.340 -4.278 1.00 53.19 84 THR A O 1
ATOM 664 N N . GLU A 1 85 ? -15.475 14.018 -2.155 1.00 48.53 85 GLU A N 1
ATOM 665 C CA . GLU A 1 85 ? -14.693 15.265 -2.086 1.00 48.53 85 GLU A CA 1
ATOM 666 C C . GLU A 1 85 ? -13.233 14.961 -2.415 1.00 48.53 85 GLU A C 1
ATOM 668 O O . GLU A 1 85 ? -12.295 15.180 -1.646 1.00 48.53 85 GLU A O 1
ATOM 673 N N . ILE A 1 86 ? -13.037 14.377 -3.592 1.00 54.38 86 ILE A N 1
ATOM 674 C CA . ILE A 1 86 ? -11.719 14.351 -4.187 1.00 54.38 86 ILE A CA 1
ATOM 675 C C . ILE A 1 86 ? -11.515 15.769 -4.706 1.00 54.38 86 ILE A C 1
ATOM 677 O O . ILE A 1 86 ? -12.254 16.210 -5.587 1.00 54.38 86 ILE A O 1
ATOM 681 N N . GLN A 1 87 ? -10.557 16.507 -4.143 1.00 59.34 87 GLN A N 1
ATOM 682 C CA . GLN A 1 87 ? -10.159 17.777 -4.742 1.00 59.34 87 GLN A CA 1
ATOM 683 C C . GLN A 1 87 ? -9.806 17.461 -6.197 1.00 59.34 87 GLN A C 1
ATOM 685 O O . GLN A 1 87 ? -8.950 16.615 -6.449 1.00 59.34 87 GLN A O 1
ATOM 690 N N . ALA A 1 88 ? -10.500 18.078 -7.156 1.00 62.41 88 ALA A N 1
ATOM 691 C CA . ALA A 1 88 ? -10.349 17.770 -8.583 1.00 62.41 88 ALA A CA 1
ATOM 692 C C . ALA A 1 88 ? -8.876 17.818 -9.049 1.00 62.41 88 ALA A C 1
ATOM 694 O O . ALA A 1 88 ? -8.476 17.106 -9.968 1.00 62.41 88 ALA A O 1
ATOM 695 N N . MET A 1 89 ? -8.059 18.604 -8.343 1.00 63.78 89 MET A N 1
ATOM 696 C CA . MET A 1 89 ? -6.613 18.707 -8.505 1.00 63.78 89 MET A CA 1
ATOM 697 C C . MET A 1 89 ? -5.868 17.378 -8.285 1.00 63.78 89 MET A C 1
ATOM 699 O O . MET A 1 89 ? -4.946 17.071 -9.034 1.00 63.78 89 MET A O 1
ATOM 703 N N . ASP A 1 90 ? -6.283 16.550 -7.325 1.00 69.31 90 ASP A N 1
ATOM 704 C CA . ASP A 1 90 ? -5.628 15.267 -7.050 1.00 69.31 90 ASP A CA 1
ATOM 705 C C . ASP A 1 90 ? -5.900 14.252 -8.161 1.00 69.31 90 ASP A C 1
ATOM 707 O O . ASP A 1 90 ? -4.994 13.544 -8.592 1.00 69.31 90 ASP A O 1
ATOM 711 N N . ILE A 1 91 ? -7.136 14.203 -8.671 1.00 74.06 91 ILE A N 1
ATOM 712 C CA . ILE A 1 91 ? -7.497 13.319 -9.794 1.00 74.06 91 ILE A CA 1
ATOM 713 C C . ILE A 1 91 ? -6.632 13.641 -11.006 1.00 74.06 91 ILE A C 1
ATOM 715 O O . ILE A 1 91 ? -6.161 12.725 -11.673 1.00 74.06 91 ILE A O 1
ATOM 719 N N . ALA A 1 92 ? -6.380 14.926 -11.263 1.00 78.56 92 ALA A N 1
ATOM 720 C CA . ALA A 1 92 ? -5.506 15.342 -12.348 1.00 78.56 92 ALA A CA 1
ATOM 721 C C . ALA A 1 92 ? -4.058 14.870 -12.125 1.00 78.56 92 ALA A C 1
ATOM 723 O O . ALA A 1 92 ? -3.472 14.267 -13.020 1.00 78.56 92 ALA A O 1
ATOM 724 N N . ILE A 1 93 ? -3.496 15.068 -10.927 1.00 81.69 93 ILE A N 1
ATOM 725 C CA . ILE A 1 93 ? -2.110 14.677 -10.610 1.00 81.69 93 ILE A CA 1
ATOM 726 C C . ILE A 1 93 ? -1.926 13.156 -10.703 1.00 81.69 93 ILE A C 1
ATOM 728 O O . ILE A 1 93 ? -1.006 12.674 -11.368 1.00 81.69 93 ILE A O 1
ATOM 732 N N . TYR A 1 94 ? -2.819 12.385 -10.078 1.00 80.81 94 TYR A N 1
ATOM 733 C CA . TYR A 1 94 ? -2.772 10.923 -10.125 1.00 80.81 94 TYR A CA 1
ATOM 734 C C . TYR A 1 94 ? -3.122 10.373 -11.510 1.00 80.81 94 TYR A C 1
ATOM 736 O O . TYR A 1 94 ? -2.538 9.375 -11.924 1.00 80.81 94 TYR A O 1
ATOM 744 N N . GLY A 1 95 ? -4.014 11.034 -12.250 1.00 83.19 95 GLY A N 1
ATOM 745 C CA . GLY A 1 95 ? -4.342 10.692 -13.631 1.00 83.19 95 GLY A CA 1
ATOM 746 C C . GLY A 1 95 ? -3.151 10.875 -14.571 1.00 83.19 95 GLY A C 1
ATOM 747 O O . GLY A 1 95 ? -2.889 10.000 -15.396 1.00 83.19 95 GLY A O 1
ATOM 748 N N . VAL A 1 96 ? -2.377 11.954 -14.406 1.00 85.06 96 VAL A N 1
ATOM 749 C CA . VAL A 1 96 ? -1.129 12.177 -15.155 1.00 85.06 96 VAL A CA 1
ATOM 750 C C . VAL A 1 96 ? -0.083 11.127 -14.785 1.00 85.06 96 VAL A C 1
ATOM 752 O O . VAL A 1 96 ? 0.496 10.516 -15.679 1.00 85.06 96 VAL A O 1
ATOM 755 N N . ALA A 1 97 ? 0.120 10.854 -13.492 1.00 83.81 97 ALA A N 1
ATOM 756 C CA . ALA A 1 97 ? 1.056 9.820 -13.047 1.00 83.81 97 ALA A CA 1
ATOM 757 C C . ALA A 1 97 ? 0.682 8.427 -13.588 1.00 83.81 97 ALA A C 1
ATOM 759 O O . ALA A 1 97 ? 1.549 7.682 -14.040 1.00 83.81 97 ALA A O 1
ATOM 760 N N . PHE A 1 98 ? -0.609 8.088 -13.587 1.00 85.75 98 PHE A N 1
ATOM 761 C CA . PHE A 1 98 ? -1.110 6.820 -14.112 1.00 85.75 98 PHE A CA 1
ATOM 762 C C . PHE A 1 98 ? -0.975 6.727 -15.636 1.00 85.75 98 PHE A C 1
ATOM 764 O O . PHE A 1 98 ? -0.559 5.694 -16.152 1.00 85.75 98 PHE A O 1
ATOM 771 N N . SER A 1 99 ? -1.261 7.817 -16.354 1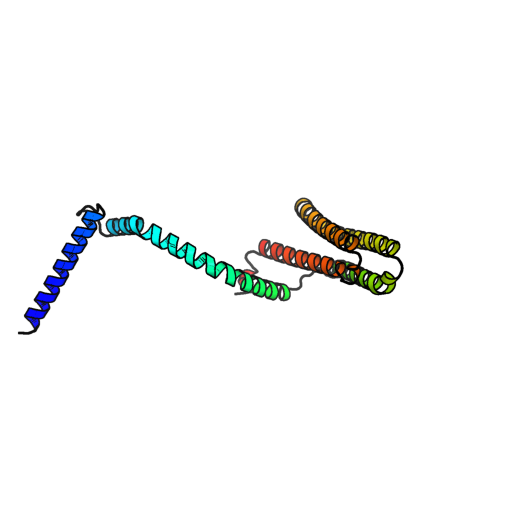.00 86.00 99 SER A N 1
ATOM 772 C CA . SER A 1 99 ? -1.088 7.882 -17.811 1.00 86.00 99 SER A CA 1
ATOM 773 C C . SER A 1 99 ? 0.381 7.738 -18.215 1.00 86.00 99 SER A C 1
ATOM 775 O O . SER A 1 99 ? 0.672 7.036 -19.178 1.00 86.00 99 SER A O 1
ATOM 777 N N . LEU A 1 100 ? 1.310 8.346 -17.465 1.00 84.50 100 LEU A N 1
ATOM 778 C CA . LEU A 1 100 ? 2.754 8.188 -17.678 1.00 84.50 100 LEU A CA 1
ATOM 779 C C . LEU A 1 100 ? 3.226 6.756 -17.413 1.00 84.50 100 LEU A C 1
ATOM 781 O O . LEU A 1 100 ? 4.006 6.229 -18.200 1.00 84.50 100 LEU A O 1
ATOM 785 N N . ALA A 1 101 ? 2.726 6.117 -16.354 1.00 84.62 101 ALA A N 1
ATOM 786 C CA . ALA A 1 101 ? 3.045 4.723 -16.059 1.00 84.62 101 ALA A CA 1
ATOM 787 C C . ALA A 1 101 ? 2.518 3.775 -17.149 1.00 84.62 101 ALA A C 1
ATOM 789 O O . ALA A 1 101 ? 3.246 2.905 -17.610 1.00 84.62 101 ALA A O 1
ATOM 790 N N . LEU A 1 102 ? 1.283 3.980 -17.625 1.00 85.38 102 LEU A N 1
ATOM 791 C CA . LEU A 1 102 ? 0.741 3.207 -18.746 1.00 85.38 102 LEU A CA 1
ATOM 792 C C . LEU A 1 102 ? 1.544 3.431 -20.024 1.00 85.38 102 LEU A C 1
ATOM 794 O O . LEU A 1 102 ? 1.837 2.479 -20.739 1.00 85.38 102 LEU A O 1
ATOM 798 N N . PHE A 1 103 ? 1.899 4.683 -20.318 1.00 84.62 103 PHE A N 1
ATOM 799 C CA . PHE A 1 103 ? 2.705 5.016 -21.486 1.00 84.62 103 PHE A CA 1
ATOM 800 C C . PHE A 1 103 ? 4.077 4.342 -21.430 1.00 84.62 103 PHE A C 1
ATOM 802 O O . PHE A 1 103 ? 4.532 3.831 -22.449 1.00 84.62 103 PHE A O 1
ATOM 809 N N . LYS A 1 104 ? 4.698 4.272 -20.248 1.00 82.25 104 LYS A N 1
ATOM 810 C CA . LYS A 1 104 ? 5.917 3.491 -20.027 1.00 82.25 104 LYS A CA 1
ATOM 811 C C . LYS A 1 104 ? 5.695 2.020 -20.309 1.00 82.25 104 LYS A C 1
ATOM 813 O O . LYS A 1 104 ? 6.407 1.483 -21.139 1.00 82.25 104 LYS A O 1
ATOM 818 N N . ASP A 1 105 ? 4.695 1.392 -19.696 1.00 82.50 105 ASP A N 1
ATOM 819 C CA . ASP A 1 105 ? 4.424 -0.038 -19.895 1.00 82.50 105 ASP A CA 1
ATOM 820 C C . ASP A 1 105 ? 4.129 -0.364 -21.377 1.00 82.50 105 ASP A C 1
ATOM 822 O O . ASP A 1 105 ? 4.503 -1.423 -21.877 1.00 82.50 105 ASP A O 1
ATOM 826 N N . LEU A 1 106 ? 3.504 0.564 -22.113 1.00 83.94 106 LEU A N 1
ATOM 827 C CA . LEU A 1 106 ? 3.286 0.483 -23.563 1.00 83.94 106 LEU A CA 1
ATOM 828 C C . LEU A 1 106 ? 4.576 0.657 -24.376 1.00 83.94 106 LEU A C 1
ATOM 830 O O . LEU A 1 106 ? 4.775 -0.078 -25.342 1.00 83.94 106 LEU A O 1
ATOM 834 N N . LEU A 1 107 ? 5.438 1.613 -24.013 1.00 80.62 107 LEU A N 1
ATOM 835 C CA . LEU A 1 107 ? 6.763 1.778 -24.622 1.00 80.62 107 LEU A CA 1
ATOM 836 C C . LEU A 1 107 ? 7.616 0.538 -24.390 1.00 80.62 107 LEU A C 1
ATOM 838 O O . LEU A 1 107 ? 8.277 0.059 -25.306 1.00 80.62 107 LEU A O 1
ATOM 842 N N . ASP A 1 108 ? 7.537 0.001 -23.185 1.00 76.62 108 ASP A N 1
ATOM 843 C CA . ASP A 1 108 ? 8.180 -1.223 -22.788 1.00 76.62 108 ASP A CA 1
ATOM 844 C C . ASP A 1 108 ? 7.671 -2.367 -23.670 1.00 76.62 108 ASP A C 1
ATOM 846 O O . ASP A 1 108 ? 8.430 -2.934 -24.445 1.00 76.62 108 ASP A O 1
ATOM 850 N N . LEU A 1 109 ? 6.366 -2.619 -23.716 1.00 79.12 109 LEU A N 1
ATOM 851 C CA . LEU A 1 109 ? 5.789 -3.684 -24.540 1.00 79.12 109 LEU A CA 1
ATOM 852 C C . LEU A 1 109 ? 6.082 -3.542 -26.050 1.00 79.12 109 LEU A C 1
ATOM 854 O O . LEU A 1 109 ? 6.283 -4.547 -26.734 1.00 79.12 109 LEU A O 1
ATOM 858 N N . ALA A 1 110 ? 6.112 -2.315 -26.579 1.00 80.62 110 ALA A N 1
ATOM 859 C CA . ALA A 1 110 ? 6.324 -2.049 -28.002 1.00 80.62 110 ALA A CA 1
ATOM 860 C C . ALA A 1 110 ? 7.806 -2.062 -28.424 1.00 80.62 110 ALA A C 1
ATOM 862 O O . ALA A 1 110 ? 8.106 -2.434 -29.560 1.00 80.62 110 ALA A O 1
ATOM 863 N N . PHE A 1 111 ? 8.734 -1.671 -27.540 1.00 71.56 111 PHE A N 1
ATOM 864 C CA . PHE A 1 111 ? 10.155 -1.483 -27.871 1.00 71.56 111 PHE A CA 1
ATOM 865 C C . PHE A 1 111 ? 11.122 -2.444 -27.145 1.00 71.56 111 PHE A C 1
ATOM 867 O O . PHE A 1 111 ? 12.275 -2.554 -27.564 1.00 71.56 111 PHE A O 1
ATOM 874 N N . ILE A 1 112 ? 10.707 -3.191 -26.111 1.00 60.09 112 ILE A N 1
ATOM 875 C CA . ILE A 1 112 ? 11.621 -4.002 -25.264 1.00 60.09 112 ILE A CA 1
ATOM 876 C C . ILE A 1 112 ? 12.222 -5.233 -25.922 1.00 60.09 112 ILE A C 1
ATOM 878 O O . ILE A 1 112 ? 13.189 -5.789 -25.405 1.00 60.09 112 ILE A O 1
ATOM 882 N N . GLY A 1 113 ? 11.761 -5.620 -27.104 1.00 58.62 113 GLY A N 1
ATOM 883 C CA . GLY A 1 113 ? 12.437 -6.680 -27.844 1.00 58.62 113 GLY A CA 1
ATOM 884 C C . GLY A 1 113 ? 13.862 -6.318 -28.280 1.00 58.62 113 GLY A C 1
ATOM 885 O O . GLY A 1 113 ? 14.680 -7.217 -28.455 1.00 58.62 113 GLY A O 1
ATOM 886 N N . SER A 1 114 ? 14.178 -5.034 -28.490 1.00 60.22 114 SER A N 1
ATOM 887 C CA . SER A 1 114 ? 15.325 -4.673 -29.334 1.00 60.22 114 SER A CA 1
ATOM 888 C C . SER A 1 114 ? 16.561 -4.143 -28.598 1.00 60.22 114 SER A C 1
ATOM 890 O O . SER A 1 114 ? 17.665 -4.444 -29.050 1.00 60.22 114 SER A O 1
ATOM 892 N N . LEU A 1 115 ? 16.448 -3.400 -27.484 1.00 74.31 115 LEU A N 1
ATOM 893 C CA . LEU A 1 115 ? 17.604 -2.710 -26.866 1.00 74.31 115 LEU A CA 1
ATOM 894 C C . LEU A 1 115 ? 17.547 -2.657 -25.317 1.00 74.31 115 LEU A C 1
ATOM 896 O O . LEU A 1 115 ? 17.079 -1.665 -24.748 1.00 74.31 115 LEU A O 1
ATOM 900 N N . PRO A 1 116 ? 18.094 -3.665 -24.605 1.00 71.56 116 PRO A N 1
ATOM 901 C CA . PRO A 1 116 ? 18.032 -3.749 -23.138 1.00 71.56 116 PRO A CA 1
ATOM 902 C C . PRO A 1 116 ? 18.709 -2.585 -22.382 1.00 71.56 116 PRO A C 1
ATOM 904 O O . PRO A 1 116 ? 18.348 -2.290 -21.244 1.00 71.56 116 PRO A O 1
ATOM 907 N N . ALA A 1 117 ? 19.659 -1.879 -23.001 1.00 78.81 117 ALA A N 1
ATOM 908 C CA . ALA A 1 117 ? 20.325 -0.727 -22.384 1.00 78.81 117 ALA A CA 1
ATOM 909 C C . ALA A 1 117 ? 19.526 0.586 -22.494 1.00 78.81 117 ALA A C 1
ATOM 911 O O . ALA A 1 117 ? 19.620 1.443 -21.624 1.00 78.81 117 ALA A O 1
ATOM 912 N N . ILE A 1 118 ? 18.737 0.765 -23.556 1.00 77.75 118 ILE A N 1
ATOM 913 C CA . ILE A 1 118 ? 17.988 2.013 -23.776 1.00 77.75 118 ILE A CA 1
ATOM 914 C C . ILE A 1 118 ? 16.668 1.983 -23.002 1.00 77.75 118 ILE A C 1
ATOM 916 O O . ILE A 1 118 ? 16.313 2.978 -22.370 1.00 77.75 118 ILE A O 1
ATOM 920 N N . GLY A 1 119 ? 15.989 0.830 -22.970 1.00 75.12 119 GLY A N 1
ATOM 921 C CA . GLY A 1 119 ? 14.753 0.661 -22.198 1.00 75.12 119 GLY A CA 1
ATOM 922 C C . GLY A 1 119 ? 14.949 0.908 -20.699 1.00 75.12 119 GLY A C 1
ATOM 923 O O . GLY A 1 119 ? 14.126 1.561 -20.063 1.00 75.12 119 GLY A O 1
ATOM 924 N N . THR A 1 120 ? 16.088 0.487 -20.143 1.00 74.75 120 THR A N 1
ATOM 925 C CA . THR A 1 120 ? 16.415 0.706 -18.725 1.00 74.75 120 THR A CA 1
ATOM 926 C C . THR A 1 120 ? 16.643 2.182 -18.393 1.00 74.75 120 THR A C 1
ATOM 928 O O . THR A 1 120 ? 16.151 2.654 -17.371 1.00 74.75 120 THR A O 1
ATOM 931 N N . ILE A 1 121 ? 17.313 2.946 -19.262 1.00 79.31 121 ILE A N 1
ATOM 932 C CA . ILE A 1 121 ? 17.503 4.395 -19.068 1.00 79.31 121 ILE A CA 1
ATOM 933 C C . ILE A 1 121 ? 16.159 5.131 -19.120 1.00 79.31 121 ILE A C 1
ATOM 935 O O . ILE A 1 121 ? 15.880 5.963 -18.257 1.00 79.31 121 ILE A O 1
ATOM 939 N N . ILE A 1 122 ? 15.310 4.804 -20.100 1.00 79.12 122 ILE A N 1
ATOM 940 C CA . ILE A 1 122 ? 13.977 5.406 -20.240 1.00 79.12 122 ILE A CA 1
ATOM 941 C C . ILE A 1 122 ? 13.114 5.083 -19.016 1.00 79.12 122 ILE A C 1
ATOM 943 O O . ILE A 1 122 ? 12.508 5.991 -18.451 1.00 79.12 122 ILE A O 1
ATOM 947 N N . THR A 1 123 ? 13.131 3.828 -18.558 1.00 78.44 123 THR A N 1
ATOM 948 C CA . THR A 1 123 ? 12.439 3.392 -17.336 1.00 78.44 123 THR A CA 1
ATOM 949 C C . THR A 1 123 ? 12.879 4.222 -16.132 1.00 78.44 123 THR A C 1
ATOM 951 O O . THR A 1 123 ? 12.046 4.809 -15.450 1.00 78.44 123 THR A O 1
ATOM 954 N N . ILE A 1 124 ? 14.189 4.381 -15.916 1.00 79.31 124 ILE A N 1
ATOM 955 C CA . ILE A 1 124 ? 14.722 5.195 -14.812 1.00 79.31 124 ILE A CA 1
ATOM 956 C C . ILE A 1 124 ? 14.247 6.655 -14.909 1.00 79.31 124 ILE A C 1
ATOM 958 O O . ILE A 1 124 ? 13.868 7.247 -13.894 1.00 79.31 124 ILE A O 1
ATOM 962 N N . CYS A 1 125 ? 14.238 7.243 -16.110 1.00 80.25 125 CYS A N 1
ATOM 963 C CA . CYS A 1 125 ? 13.760 8.610 -16.326 1.00 80.25 125 CYS A CA 1
ATOM 964 C C . CYS A 1 125 ? 12.264 8.767 -16.014 1.00 80.25 125 CYS A C 1
ATOM 966 O O . CYS A 1 125 ? 11.877 9.743 -15.366 1.00 80.25 125 CYS A O 1
ATOM 968 N N . ILE A 1 126 ? 11.428 7.816 -16.437 1.00 80.00 126 ILE A N 1
ATOM 969 C CA . ILE A 1 126 ? 9.981 7.844 -16.184 1.00 80.00 126 ILE A CA 1
ATOM 970 C C . ILE A 1 126 ? 9.700 7.614 -14.696 1.00 80.00 126 ILE A C 1
ATOM 972 O O . ILE A 1 126 ? 8.939 8.384 -14.105 1.00 80.00 126 ILE A O 1
ATOM 976 N N . SER A 1 127 ? 10.368 6.656 -14.053 1.00 74.31 127 SER A N 1
ATOM 977 C CA . SER A 1 127 ? 10.227 6.442 -12.613 1.00 74.31 127 SER A CA 1
ATOM 978 C C . SER A 1 127 ? 10.626 7.692 -11.825 1.00 74.31 127 SER A C 1
ATOM 980 O O . SER A 1 127 ? 9.906 8.105 -10.915 1.00 74.31 127 SER A O 1
ATOM 982 N N . MET A 1 128 ? 11.711 8.381 -12.202 1.00 79.44 128 MET A N 1
ATOM 983 C CA . MET A 1 128 ? 12.046 9.680 -11.601 1.00 79.44 128 MET A CA 1
ATOM 984 C C . MET A 1 128 ? 10.933 10.716 -11.795 1.00 79.44 128 MET A C 1
ATOM 986 O O . MET A 1 128 ? 10.566 11.395 -10.834 1.00 79.44 128 MET A O 1
ATOM 990 N N . ALA A 1 129 ? 10.367 10.826 -13.000 1.00 80.56 129 ALA A N 1
ATOM 991 C CA . ALA A 1 129 ? 9.278 11.758 -13.284 1.00 80.56 129 ALA A CA 1
ATOM 992 C C . ALA A 1 129 ? 8.034 11.475 -12.420 1.00 80.56 129 ALA A C 1
ATOM 994 O O . ALA A 1 129 ? 7.493 12.392 -11.800 1.00 80.56 129 ALA A O 1
ATOM 995 N N . ILE A 1 130 ? 7.630 10.208 -12.292 1.00 80.06 130 ILE A N 1
ATOM 996 C CA . ILE A 1 130 ? 6.529 9.781 -11.413 1.00 80.06 130 ILE A CA 1
ATOM 997 C C . ILE A 1 130 ? 6.845 10.117 -9.949 1.00 80.06 130 ILE A C 1
ATOM 999 O O . ILE A 1 130 ? 5.989 10.637 -9.227 1.00 80.06 130 ILE A O 1
ATOM 1003 N N . GLY A 1 131 ? 8.086 9.885 -9.516 1.00 78.06 131 GLY A N 1
ATOM 1004 C C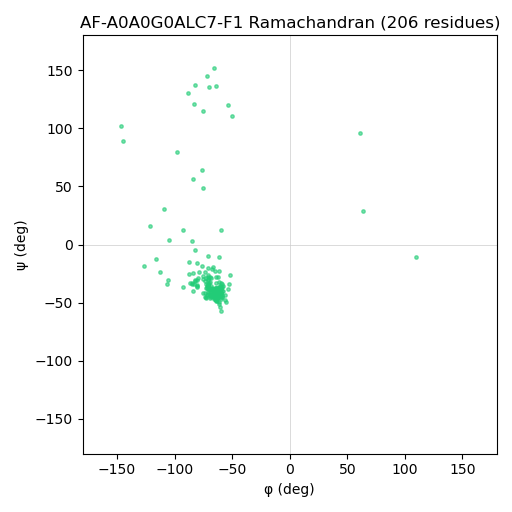A . GLY A 1 131 ? 8.569 10.257 -8.188 1.00 78.06 131 GLY A CA 1
ATOM 1005 C C . GLY A 1 131 ? 8.409 11.751 -7.900 1.00 78.06 131 GLY A C 1
ATOM 1006 O O . GLY A 1 131 ? 7.929 12.113 -6.825 1.00 78.06 131 GLY A O 1
ATOM 1007 N N . PHE A 1 132 ? 8.736 12.619 -8.863 1.00 79.94 132 PHE A N 1
ATOM 1008 C CA . PHE A 1 132 ? 8.550 14.067 -8.732 1.00 79.94 132 PHE A CA 1
ATOM 1009 C C . PHE A 1 132 ? 7.075 14.473 -8.686 1.00 79.94 132 PHE A C 1
ATOM 1011 O O . PHE A 1 132 ? 6.697 15.256 -7.817 1.00 79.94 132 PHE A O 1
ATOM 1018 N N . VAL A 1 133 ? 6.225 13.910 -9.548 1.00 79.19 133 VAL A N 1
ATOM 1019 C CA . VAL A 1 133 ? 4.776 14.187 -9.542 1.00 79.19 133 VAL A CA 1
ATOM 1020 C C . VAL A 1 133 ? 4.155 13.826 -8.184 1.00 79.19 133 VAL A C 1
ATOM 1022 O O . VAL A 1 133 ? 3.414 14.615 -7.599 1.00 79.19 133 VAL A O 1
ATOM 1025 N N . LEU A 1 134 ? 4.526 12.673 -7.623 1.00 72.69 134 LEU A N 1
ATOM 1026 C CA . LEU A 1 134 ? 4.075 12.238 -6.296 1.00 72.69 134 LEU A CA 1
ATOM 1027 C C . LEU A 1 134 ? 4.686 13.050 -5.145 1.00 72.69 134 LEU A C 1
ATOM 1029 O O . LEU A 1 134 ? 4.081 13.153 -4.074 1.00 72.69 134 LEU A O 1
ATOM 1033 N N . LEU A 1 135 ? 5.886 13.598 -5.339 1.00 76.25 135 LEU A N 1
ATOM 1034 C CA . LEU A 1 135 ? 6.527 14.496 -4.383 1.00 76.25 135 LEU A CA 1
ATOM 1035 C C . LEU A 1 135 ? 5.765 15.821 -4.282 1.00 76.25 135 LEU A C 1
ATOM 1037 O O . LEU A 1 135 ? 5.519 16.284 -3.167 1.00 76.25 135 LEU A O 1
ATOM 1041 N N . PHE A 1 136 ? 5.330 16.383 -5.413 1.00 73.50 136 PHE A N 1
ATOM 1042 C CA . PHE A 1 136 ? 4.532 17.610 -5.446 1.00 73.50 136 PHE A CA 1
ATOM 1043 C C . PHE A 1 136 ? 3.177 17.459 -4.741 1.00 73.50 136 PHE A C 1
ATOM 1045 O O . PHE A 1 136 ? 2.801 18.347 -3.977 1.00 73.50 136 PHE A O 1
ATOM 1052 N N . ASP A 1 137 ? 2.506 16.312 -4.886 1.00 69.31 137 ASP A N 1
ATOM 1053 C CA . ASP A 1 137 ? 1.269 15.990 -4.148 1.00 69.31 137 ASP A CA 1
ATOM 1054 C C . ASP A 1 137 ? 1.472 16.011 -2.616 1.00 69.31 137 ASP A C 1
ATOM 1056 O O . ASP A 1 137 ? 0.607 16.423 -1.843 1.00 69.31 137 ASP A O 1
ATOM 1060 N N . GLY A 1 138 ? 2.659 15.613 -2.144 1.00 63.94 138 GLY A N 1
ATOM 1061 C CA . GLY A 1 138 ? 2.978 15.562 -0.717 1.00 63.94 138 GLY A CA 1
ATOM 1062 C C . GLY A 1 138 ? 3.176 16.929 -0.054 1.00 63.94 138 GLY A C 1
ATOM 1063 O O . GLY A 1 138 ? 2.912 17.066 1.139 1.00 63.94 138 GLY A O 1
ATOM 1064 N N . ILE A 1 139 ? 3.629 17.946 -0.791 1.00 64.50 139 ILE A N 1
ATOM 1065 C CA . ILE A 1 139 ? 4.038 19.244 -0.217 1.00 64.50 139 ILE A CA 1
ATOM 1066 C C . ILE A 1 139 ? 2.846 20.025 0.370 1.00 64.50 139 ILE A C 1
ATOM 1068 O O . ILE A 1 139 ? 3.030 20.842 1.271 1.00 64.50 139 ILE A O 1
ATOM 1072 N N . SER A 1 140 ? 1.619 19.716 -0.055 1.00 56.16 140 SER A N 1
ATOM 1073 C CA . SER A 1 140 ? 0.404 20.444 0.326 1.00 56.16 140 SER A CA 1
ATOM 1074 C C . SER A 1 140 ? 0.003 20.325 1.814 1.00 56.16 140 SER A C 1
ATOM 1076 O O . SER A 1 140 ? -0.725 21.184 2.304 1.00 56.16 140 SER A O 1
ATOM 1078 N N . ASN A 1 141 ? 0.476 19.331 2.591 1.00 52.97 141 ASN A N 1
ATOM 1079 C CA . ASN A 1 141 ? -0.062 19.106 3.948 1.00 52.97 141 ASN A CA 1
ATOM 1080 C C . ASN A 1 141 ? 0.948 18.595 5.002 1.00 52.97 141 ASN A C 1
ATOM 1082 O O . ASN A 1 141 ? 1.189 17.404 5.113 1.00 52.97 141 ASN A O 1
ATOM 1086 N N . SER A 1 142 ? 1.445 19.468 5.892 1.00 51.38 142 SER A N 1
ATOM 1087 C CA . SER A 1 142 ? 2.237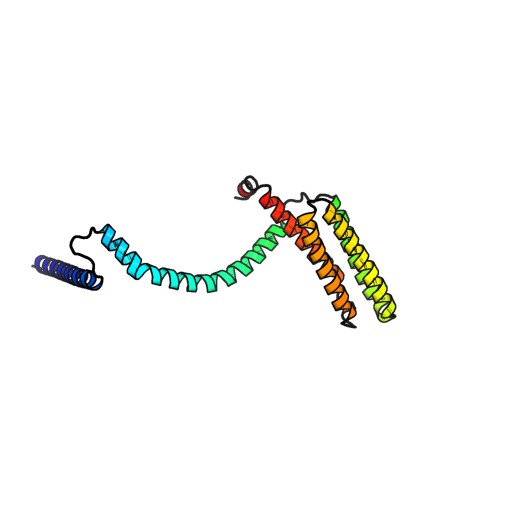 19.143 7.107 1.00 51.38 142 SER A CA 1
ATOM 1088 C C . SER A 1 142 ? 3.581 18.405 6.886 1.00 51.38 142 SER A C 1
ATOM 1090 O O . SER A 1 142 ? 3.684 17.173 6.860 1.00 51.38 142 SER A O 1
ATOM 1092 N N . GLN A 1 143 ? 4.664 19.189 6.849 1.00 55.66 143 GLN A N 1
ATOM 1093 C CA . GLN A 1 143 ? 6.018 18.789 6.429 1.00 55.66 143 GLN A CA 1
ATOM 1094 C C . GLN A 1 143 ? 6.627 17.547 7.122 1.00 55.66 143 GLN A C 1
ATOM 1096 O O . GLN A 1 143 ? 7.337 16.775 6.480 1.00 55.66 143 GLN A O 1
ATOM 1101 N N . ARG A 1 144 ? 6.356 17.284 8.412 1.00 54.62 144 ARG A N 1
ATOM 1102 C CA . ARG A 1 144 ? 7.003 16.157 9.133 1.00 54.62 144 ARG A CA 1
ATOM 1103 C C . ARG A 1 144 ? 6.377 14.787 8.864 1.00 54.62 144 ARG A C 1
ATOM 1105 O O . ARG A 1 144 ? 7.094 13.786 8.836 1.00 54.62 144 ARG A O 1
ATOM 1112 N N . LYS A 1 145 ? 5.053 14.709 8.686 1.00 62.75 145 LYS A N 1
ATOM 1113 C CA . LYS A 1 145 ? 4.367 13.437 8.373 1.00 62.75 145 LYS A CA 1
ATOM 1114 C C . LYS A 1 145 ? 4.491 13.093 6.886 1.00 62.75 145 LYS A C 1
ATOM 1116 O O . LYS A 1 145 ? 4.588 11.915 6.545 1.00 62.75 145 LYS A O 1
ATOM 1121 N N . VAL A 1 146 ? 4.574 14.114 6.034 1.00 64.44 146 VAL A N 1
ATOM 1122 C CA . VAL A 1 146 ? 4.803 13.996 4.588 1.00 64.44 146 VAL A CA 1
ATOM 1123 C C . VAL A 1 146 ? 6.157 13.388 4.274 1.00 64.44 146 VAL A C 1
ATOM 1125 O O . VAL A 1 146 ? 6.204 12.430 3.511 1.00 64.44 146 VAL A O 1
ATOM 1128 N N . ALA A 1 147 ? 7.237 13.853 4.911 1.00 64.19 147 ALA A N 1
ATOM 1129 C CA . ALA A 1 147 ? 8.580 13.339 4.640 1.00 64.19 147 ALA A CA 1
ATOM 1130 C C . ALA A 1 147 ? 8.662 11.814 4.834 1.00 64.19 147 ALA A C 1
ATOM 1132 O O . ALA A 1 147 ? 9.088 11.098 3.935 1.00 64.19 147 ALA A O 1
ATOM 1133 N N . ARG A 1 148 ? 8.136 11.284 5.951 1.00 71.38 148 ARG A N 1
ATOM 1134 C CA . ARG A 1 148 ? 8.105 9.828 6.198 1.00 71.38 148 ARG A CA 1
ATOM 1135 C C . ARG A 1 148 ? 7.242 9.060 5.191 1.00 71.38 148 ARG A C 1
ATOM 1137 O O . ARG A 1 148 ? 7.552 7.908 4.893 1.00 71.38 148 ARG A O 1
ATOM 1144 N N . ARG A 1 149 ? 6.153 9.655 4.691 1.00 69.19 149 ARG A N 1
ATOM 1145 C CA . ARG A 1 149 ? 5.303 9.044 3.653 1.00 69.19 149 ARG A CA 1
ATOM 1146 C C . ARG A 1 149 ? 6.004 9.038 2.297 1.00 69.19 149 ARG A C 1
ATOM 1148 O O . ARG A 1 149 ? 5.992 8.010 1.629 1.00 69.19 149 ARG A O 1
ATOM 1155 N N . LEU A 1 150 ? 6.658 10.138 1.934 1.00 71.19 150 LEU A N 1
ATOM 1156 C CA . LEU A 1 150 ? 7.440 10.257 0.707 1.00 71.19 150 LEU A CA 1
ATOM 1157 C C . LEU A 1 150 ? 8.612 9.280 0.694 1.00 71.19 150 LEU A C 1
ATOM 1159 O O . LEU A 1 150 ? 8.764 8.566 -0.287 1.00 71.19 150 LEU A O 1
ATOM 1163 N N . THR A 1 151 ? 9.367 9.146 1.791 1.00 77.06 151 THR A N 1
ATOM 1164 C CA . THR A 1 151 ? 10.469 8.171 1.865 1.00 77.06 151 THR A CA 1
ATOM 1165 C C . THR A 1 151 ? 9.980 6.745 1.621 1.00 77.06 151 THR A C 1
ATOM 1167 O O . THR A 1 151 ? 10.636 5.993 0.912 1.00 77.06 151 THR A O 1
ATOM 1170 N N . LYS A 1 152 ? 8.804 6.368 2.148 1.00 77.75 152 LYS A N 1
ATOM 1171 C CA . LYS A 1 152 ? 8.217 5.046 1.874 1.00 77.75 152 LYS A CA 1
ATOM 1172 C C . LYS A 1 152 ? 7.829 4.880 0.405 1.00 77.75 152 LYS A C 1
ATOM 1174 O O . LYS A 1 152 ? 8.115 3.833 -0.158 1.00 77.75 152 LYS A O 1
ATOM 1179 N N . LYS A 1 153 ? 7.210 5.896 -0.209 1.00 72.56 153 LYS A N 1
ATOM 1180 C CA . LYS A 1 153 ? 6.843 5.873 -1.637 1.00 72.56 153 LYS A CA 1
ATOM 1181 C C . LYS A 1 153 ? 8.086 5.760 -2.531 1.00 72.56 153 LYS A C 1
ATOM 1183 O O . LYS A 1 153 ? 8.116 4.904 -3.404 1.00 72.56 153 LYS A O 1
ATOM 1188 N N . PHE A 1 154 ? 9.130 6.543 -2.253 1.00 79.06 154 PHE A N 1
ATOM 1189 C CA . PHE A 1 154 ? 10.414 6.464 -2.955 1.00 79.06 154 PHE A CA 1
ATOM 1190 C C . PHE A 1 154 ? 11.094 5.109 -2.777 1.00 79.06 154 PHE A C 1
ATOM 1192 O O . PHE A 1 154 ? 11.598 4.552 -3.741 1.00 79.06 154 PHE A O 1
ATOM 1199 N N . LEU A 1 155 ? 11.084 4.547 -1.567 1.00 82.19 155 LEU A N 1
ATOM 1200 C CA . LEU A 1 155 ? 11.701 3.248 -1.311 1.00 82.19 155 LEU A CA 1
ATOM 1201 C C . LEU A 1 155 ? 10.979 2.116 -2.052 1.00 82.19 155 LEU A C 1
ATOM 1203 O O . LEU A 1 155 ? 11.637 1.230 -2.584 1.00 82.19 155 LEU A O 1
ATOM 1207 N N . VAL A 1 156 ? 9.646 2.171 -2.141 1.00 79.38 156 VAL A N 1
ATOM 1208 C CA . VAL A 1 156 ? 8.860 1.234 -2.962 1.00 79.38 156 VAL A CA 1
ATOM 1209 C C . VAL A 1 156 ? 9.181 1.403 -4.451 1.00 79.38 156 VAL A C 1
ATOM 1211 O O . VAL A 1 156 ? 9.346 0.406 -5.145 1.00 79.38 156 VAL A O 1
ATOM 1214 N N . LEU A 1 157 ? 9.334 2.639 -4.929 1.00 76.50 157 LEU A N 1
ATOM 1215 C CA . LEU A 1 157 ? 9.662 2.931 -6.326 1.00 76.50 157 LEU A CA 1
ATOM 1216 C C . LEU A 1 157 ? 11.069 2.442 -6.713 1.00 76.50 157 LEU A C 1
ATOM 1218 O O . LEU A 1 157 ? 11.247 1.817 -7.756 1.00 76.50 157 LEU A O 1
ATOM 1222 N N . ILE A 1 158 ? 12.055 2.671 -5.840 1.00 81.06 158 ILE A N 1
ATOM 1223 C CA . ILE A 1 158 ? 13.428 2.174 -6.003 1.00 81.06 158 ILE A CA 1
ATOM 1224 C C . ILE A 1 158 ? 13.435 0.643 -5.968 1.00 81.06 158 ILE A C 1
ATOM 1226 O O . ILE A 1 158 ? 14.085 0.005 -6.787 1.00 81.06 158 ILE A O 1
ATOM 1230 N N . ALA A 1 159 ? 12.684 0.030 -5.050 1.00 82.88 159 ALA A N 1
ATOM 1231 C CA . ALA A 1 159 ? 12.584 -1.424 -4.984 1.00 82.88 159 ALA A CA 1
ATOM 1232 C C . ALA A 1 159 ? 11.948 -2.020 -6.254 1.00 82.88 159 ALA A C 1
ATOM 1234 O O . ALA A 1 159 ? 12.429 -3.040 -6.741 1.00 82.88 159 ALA A O 1
ATOM 1235 N N . GLY A 1 160 ? 10.914 -1.375 -6.811 1.00 75.56 160 GLY A N 1
ATOM 1236 C CA . GLY A 1 160 ? 10.282 -1.780 -8.071 1.00 75.56 160 GLY A CA 1
ATOM 1237 C C . GLY A 1 160 ? 11.232 -1.682 -9.266 1.00 75.56 160 GLY A C 1
ATOM 1238 O O . GLY A 1 160 ? 11.403 -2.657 -9.991 1.00 75.56 160 GLY A O 1
ATOM 1239 N N . THR A 1 161 ? 11.934 -0.554 -9.407 1.00 73.50 161 THR A N 1
ATOM 1240 C CA . THR A 1 161 ? 12.926 -0.348 -10.483 1.00 73.50 161 THR A CA 1
ATOM 1241 C C . THR A 1 161 ? 14.125 -1.288 -10.370 1.00 73.50 161 THR A C 1
ATOM 1243 O O . THR A 1 161 ? 14.611 -1.792 -11.380 1.00 73.50 161 THR A O 1
ATOM 1246 N N . MET A 1 162 ? 14.594 -1.590 -9.155 1.00 79.62 162 MET A N 1
ATOM 1247 C CA . MET A 1 162 ? 15.640 -2.600 -8.960 1.00 79.62 162 MET A CA 1
ATOM 1248 C C . MET A 1 162 ? 15.151 -4.016 -9.283 1.00 79.62 162 MET A C 1
ATOM 1250 O O . MET A 1 162 ? 15.912 -4.797 -9.848 1.00 79.62 162 MET A O 1
ATOM 1254 N N . ALA A 1 163 ? 13.902 -4.356 -8.953 1.00 77.69 163 ALA A N 1
ATOM 1255 C CA . ALA A 1 163 ? 13.333 -5.658 -9.295 1.00 77.69 163 ALA A CA 1
ATOM 1256 C C . ALA A 1 163 ? 13.206 -5.846 -10.818 1.00 77.69 163 ALA A C 1
ATOM 1258 O O . ALA A 1 163 ? 13.568 -6.910 -11.316 1.00 77.69 163 ALA A O 1
ATOM 1259 N N . GLU A 1 164 ? 12.772 -4.813 -11.550 1.00 69.62 164 GLU A N 1
ATOM 1260 C CA . GLU A 1 164 ? 12.746 -4.808 -13.023 1.00 69.62 164 GLU A CA 1
ATOM 1261 C C . GLU A 1 164 ? 14.158 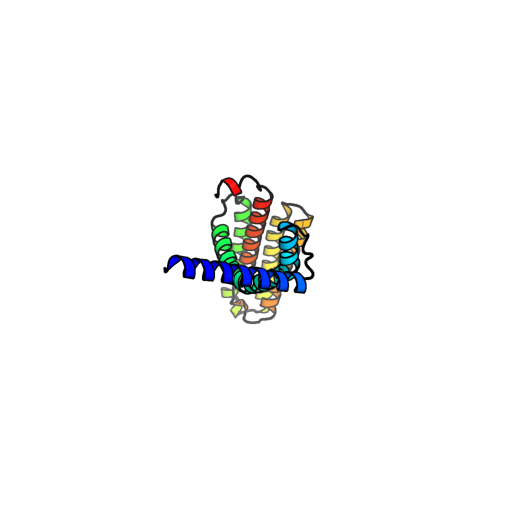-4.924 -13.618 1.00 69.62 164 GLU A C 1
ATOM 1263 O O . GLU A 1 164 ? 14.404 -5.766 -14.480 1.00 69.62 164 GLU A O 1
ATOM 1268 N N . GLY A 1 165 ? 15.118 -4.138 -13.118 1.00 71.56 165 GLY A N 1
ATOM 1269 C CA . GLY A 1 165 ? 16.485 -4.120 -13.649 1.00 71.56 165 GLY A CA 1
ATOM 1270 C C . GLY A 1 165 ? 17.287 -5.406 -13.407 1.00 71.56 165 GLY A C 1
ATOM 1271 O O . GLY A 1 165 ? 18.175 -5.728 -14.196 1.00 71.56 165 GLY A O 1
ATOM 1272 N N . ILE A 1 166 ? 16.996 -6.147 -12.332 1.00 73.88 166 ILE A N 1
ATOM 1273 C CA . ILE A 1 166 ? 17.705 -7.390 -11.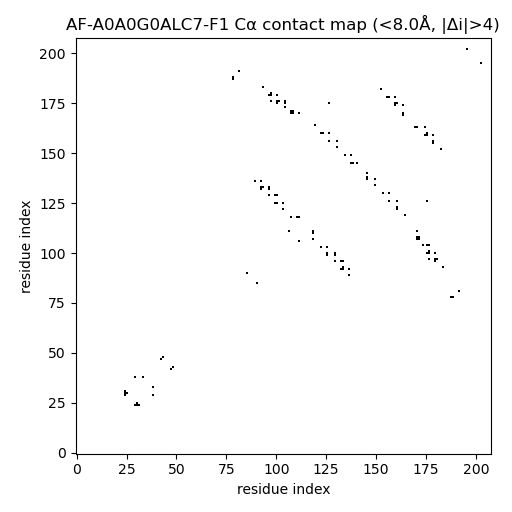978 1.00 73.88 166 ILE A CA 1
ATOM 1274 C C . ILE A 1 166 ? 17.097 -8.608 -12.689 1.00 73.88 166 ILE A C 1
ATOM 1276 O O . ILE A 1 166 ? 17.821 -9.541 -13.042 1.00 73.88 166 ILE A O 1
ATOM 1280 N N . LEU A 1 167 ? 15.782 -8.619 -12.916 1.00 72.62 167 LEU A N 1
ATOM 1281 C CA . LEU A 1 167 ? 15.081 -9.741 -13.536 1.00 72.62 167 LEU A CA 1
ATOM 1282 C C . LEU A 1 167 ? 14.877 -9.476 -15.029 1.00 72.62 167 LEU A C 1
ATOM 1284 O O . LEU A 1 167 ? 13.793 -9.116 -15.484 1.00 72.62 167 LEU A O 1
ATOM 1288 N N . PHE A 1 168 ? 15.941 -9.701 -15.802 1.00 66.25 168 PHE A N 1
ATOM 1289 C CA . PHE A 1 168 ? 15.896 -9.696 -17.266 1.00 66.25 168 PHE A CA 1
ATOM 1290 C C . PHE A 1 168 ? 14.747 -10.599 -17.762 1.00 66.25 168 PHE A C 1
ATOM 1292 O O . PHE A 1 168 ? 14.790 -11.816 -17.595 1.00 66.25 168 PHE A O 1
ATOM 1299 N N . GLY A 1 169 ? 13.701 -9.997 -18.338 1.00 65.94 169 GLY A N 1
ATOM 1300 C CA . GLY A 1 169 ? 12.504 -10.699 -18.828 1.00 65.94 169 GLY A CA 1
ATOM 1301 C C . GLY A 1 169 ? 11.219 -10.461 -18.024 1.00 65.94 169 GLY A C 1
ATOM 1302 O O . GLY A 1 169 ? 10.140 -10.783 -18.515 1.00 65.94 169 GLY A O 1
ATOM 1303 N N . LEU A 1 170 ? 11.293 -9.839 -16.842 1.00 67.00 170 LEU A N 1
ATOM 1304 C CA . LEU A 1 170 ? 10.109 -9.408 -16.080 1.00 67.00 170 LEU A CA 1
ATOM 1305 C C . LEU A 1 170 ? 9.534 -8.062 -16.546 1.00 67.00 170 LEU A C 1
ATOM 1307 O O . LEU A 1 170 ? 8.440 -7.703 -16.126 1.00 67.00 170 LEU A O 1
ATOM 1311 N N . ASN A 1 171 ? 10.200 -7.387 -17.488 1.00 62.28 171 ASN A N 1
ATOM 1312 C CA . ASN A 1 171 ? 9.722 -6.163 -18.145 1.00 62.28 171 ASN A CA 1
ATOM 1313 C C . ASN A 1 171 ? 8.407 -6.327 -18.927 1.00 62.28 171 ASN A C 1
ATOM 1315 O O . ASN A 1 171 ? 7.831 -5.346 -19.379 1.00 62.28 171 ASN A O 1
ATOM 1319 N N . PHE A 1 172 ? 7.929 -7.559 -19.127 1.00 68.31 172 PHE A N 1
ATOM 1320 C CA . PHE A 1 172 ? 6.601 -7.783 -19.699 1.00 68.31 172 PHE A CA 1
ATOM 1321 C C . PHE A 1 172 ? 5.482 -7.522 -18.685 1.00 68.31 172 PHE A C 1
ATOM 1323 O O . PHE A 1 172 ? 4.317 -7.375 -19.053 1.00 68.31 172 PHE A O 1
ATOM 1330 N N . PHE A 1 173 ? 5.814 -7.518 -17.393 1.00 77.94 173 PHE A N 1
ATOM 1331 C CA . PHE A 1 173 ? 4.835 -7.291 -16.353 1.00 77.94 173 PHE A CA 1
ATOM 1332 C C . PHE A 1 173 ? 4.715 -5.785 -16.084 1.00 77.94 173 PHE A C 1
ATOM 1334 O O . PHE A 1 173 ? 5.735 -5.136 -15.862 1.00 77.94 173 PHE A O 1
ATOM 1341 N N . PRO A 1 174 ? 3.491 -5.229 -16.056 1.00 82.00 174 PRO A N 1
ATOM 1342 C CA . PRO A 1 174 ? 3.249 -3.807 -15.822 1.00 82.00 174 PRO A CA 1
ATOM 1343 C C . PRO A 1 174 ? 3.420 -3.471 -14.323 1.00 82.00 174 PRO A C 1
ATOM 1345 O O . PRO A 1 174 ? 2.470 -3.177 -13.591 1.00 82.00 174 PRO A O 1
ATOM 1348 N N . ILE A 1 175 ? 4.646 -3.631 -13.813 1.00 81.00 175 ILE A N 1
ATOM 1349 C CA . ILE A 1 175 ? 4.990 -3.471 -12.390 1.00 81.00 175 ILE A CA 1
ATOM 1350 C C . ILE A 1 175 ? 4.929 -1.995 -12.005 1.00 81.00 175 ILE A C 1
ATOM 1352 O O . ILE A 1 175 ? 4.522 -1.667 -10.886 1.00 81.00 175 ILE A O 1
ATOM 1356 N N . GLU A 1 176 ? 5.282 -1.089 -12.914 1.00 78.75 176 GLU A N 1
ATOM 1357 C CA . GLU A 1 176 ? 5.257 0.344 -12.642 1.00 78.75 176 GLU A CA 1
ATOM 1358 C C . GLU A 1 176 ? 3.823 0.873 -12.498 1.00 78.75 176 GLU A C 1
ATOM 1360 O O . GLU A 1 176 ? 3.517 1.526 -11.494 1.00 78.75 176 GLU A O 1
ATOM 1365 N N . THR A 1 177 ? 2.896 0.511 -13.394 1.00 83.44 177 THR A N 1
ATOM 1366 C CA . THR A 1 177 ? 1.470 0.842 -13.195 1.00 83.44 177 THR A CA 1
ATOM 1367 C C . THR A 1 177 ? 0.896 0.207 -11.936 1.00 83.44 177 THR A C 1
ATOM 1369 O O . THR A 1 177 ? 0.160 0.880 -11.209 1.00 83.44 177 THR A O 1
ATOM 1372 N N . LEU A 1 178 ? 1.269 -1.037 -11.606 1.00 84.38 178 LEU A N 1
ATOM 1373 C CA . LEU A 1 178 ? 0.889 -1.663 -10.336 1.00 84.38 178 LEU A CA 1
ATOM 1374 C C . LEU A 1 178 ? 1.406 -0.850 -9.138 1.00 84.38 178 LEU A C 1
ATOM 1376 O O . LEU A 1 178 ? 0.685 -0.638 -8.161 1.00 84.38 178 LEU A O 1
ATOM 1380 N N . THR A 1 179 ? 2.638 -0.351 -9.218 1.00 81.06 179 THR A N 1
ATOM 1381 C CA . THR A 1 179 ? 3.262 0.456 -8.166 1.00 81.06 179 THR A CA 1
ATOM 1382 C C . THR A 1 179 ? 2.536 1.789 -7.983 1.00 81.06 179 THR A C 1
ATOM 1384 O O . THR A 1 179 ? 2.177 2.144 -6.856 1.00 81.06 179 THR A O 1
ATOM 1387 N N . VAL A 1 180 ? 2.238 2.504 -9.073 1.00 80.12 180 VAL A N 1
ATOM 1388 C CA . VAL A 1 180 ? 1.450 3.749 -9.038 1.00 80.12 180 VAL A CA 1
ATOM 1389 C C . VAL A 1 180 ? 0.046 3.495 -8.493 1.00 80.12 180 VAL A C 1
ATOM 1391 O O . VAL A 1 180 ? -0.438 4.262 -7.657 1.00 80.12 180 VAL A O 1
ATOM 1394 N N . PHE A 1 181 ? -0.580 2.383 -8.879 1.00 84.44 181 PHE A N 1
ATOM 1395 C CA . PHE A 1 181 ? -1.886 1.974 -8.373 1.00 84.44 181 PHE A CA 1
ATOM 1396 C C . PHE A 1 181 ? -1.869 1.720 -6.856 1.00 84.44 181 PHE A C 1
ATOM 1398 O O . PHE A 1 181 ? -2.735 2.219 -6.133 1.00 84.44 181 PHE A O 1
ATOM 1405 N N . ILE A 1 182 ? -0.856 1.017 -6.336 1.00 83.12 182 ILE A N 1
ATOM 1406 C CA . ILE A 1 182 ? -0.676 0.805 -4.890 1.00 83.12 182 ILE A CA 1
ATOM 1407 C C . ILE A 1 182 ? -0.483 2.142 -4.166 1.00 83.12 182 ILE A C 1
ATOM 1409 O O . ILE A 1 182 ? -1.088 2.370 -3.115 1.00 83.12 182 ILE A O 1
ATOM 1413 N N . ILE A 1 183 ? 0.329 3.049 -4.719 1.00 79.69 183 ILE A N 1
ATOM 1414 C CA . ILE A 1 183 ? 0.566 4.375 -4.133 1.00 79.69 183 ILE A CA 1
ATOM 1415 C C . ILE A 1 183 ? -0.729 5.193 -4.085 1.00 79.69 183 ILE A C 1
ATOM 1417 O O . ILE A 1 183 ? -1.020 5.816 -3.058 1.00 79.69 183 ILE A O 1
ATOM 1421 N N . PHE A 1 184 ? -1.516 5.171 -5.159 1.00 80.56 184 PHE A N 1
ATOM 1422 C CA . PHE A 1 184 ? -2.825 5.815 -5.226 1.00 80.56 184 PHE A CA 1
ATOM 1423 C C . PHE A 1 184 ? -3.779 5.249 -4.167 1.00 80.56 184 PHE A C 1
ATOM 1425 O O . PHE A 1 184 ? -4.366 6.001 -3.385 1.00 80.56 184 PHE A O 1
ATOM 1432 N N . TRP A 1 185 ? -3.846 3.922 -4.044 1.00 81.81 185 TRP A N 1
ATOM 1433 C CA . TRP A 1 185 ? -4.662 3.251 -3.033 1.00 81.81 185 TRP A CA 1
ATOM 1434 C C . TRP A 1 185 ? -4.238 3.605 -1.602 1.00 81.81 185 TRP A C 1
ATOM 1436 O O . TRP A 1 185 ? -5.078 3.868 -0.737 1.00 81.81 185 TRP A O 1
ATOM 1446 N N . MET A 1 186 ? -2.930 3.650 -1.330 1.00 78.00 186 MET A N 1
ATOM 1447 C CA . MET A 1 186 ? -2.402 4.090 -0.036 1.00 78.00 186 MET A CA 1
ATOM 1448 C C . MET A 1 186 ? -2.768 5.548 0.255 1.00 78.00 186 MET A C 1
ATOM 1450 O O . MET A 1 186 ? -3.121 5.862 1.392 1.00 78.00 186 MET A O 1
ATOM 1454 N N . SER A 1 187 ? -2.726 6.420 -0.755 1.00 75.25 187 SER A N 1
ATOM 1455 C CA . SER A 1 187 ? -3.110 7.829 -0.624 1.00 75.25 187 SER A CA 1
ATOM 1456 C C . SER A 1 187 ? -4.592 7.984 -0.265 1.00 75.25 187 SER A C 1
ATOM 1458 O O . SER A 1 187 ? -4.929 8.676 0.700 1.00 75.25 187 SER A O 1
ATOM 1460 N N . LEU A 1 188 ? -5.476 7.251 -0.950 1.00 74.75 188 LEU A N 1
ATOM 1461 C CA . LEU A 1 188 ? -6.907 7.185 -0.629 1.00 74.75 188 LEU A CA 1
ATOM 1462 C C . LEU A 1 188 ? -7.150 6.674 0.799 1.00 74.75 188 LEU A C 1
ATOM 1464 O O . LEU A 1 188 ? -7.931 7.253 1.561 1.00 74.75 188 LEU A O 1
ATOM 1468 N N . ALA A 1 189 ? -6.446 5.612 1.199 1.00 78.56 189 ALA A N 1
ATOM 1469 C CA . ALA A 1 189 ? -6.564 5.044 2.539 1.00 78.56 189 ALA A CA 1
ATOM 1470 C C . ALA A 1 189 ? -6.091 6.014 3.637 1.00 78.56 189 ALA A C 1
ATOM 1472 O O . ALA A 1 189 ? -6.710 6.089 4.704 1.00 78.56 189 ALA A O 1
ATOM 1473 N N . ASP A 1 190 ? -5.015 6.763 3.387 1.00 72.31 190 ASP A N 1
ATOM 1474 C CA . ASP A 1 190 ? -4.507 7.789 4.298 1.00 72.31 190 ASP A CA 1
ATOM 1475 C C . ASP A 1 190 ? -5.498 8.951 4.449 1.00 72.31 190 ASP A C 1
ATOM 1477 O O . ASP A 1 190 ? -5.727 9.408 5.571 1.00 72.31 190 ASP A O 1
ATOM 1481 N N . ARG A 1 191 ? -6.141 9.388 3.360 1.00 68.50 191 ARG A N 1
ATOM 1482 C CA . ARG A 1 191 ? -7.172 10.440 3.391 1.00 68.50 191 ARG A CA 1
ATOM 1483 C C . ARG A 1 191 ? -8.389 10.022 4.197 1.00 68.50 191 ARG A C 1
ATOM 1485 O O . ARG A 1 191 ? -8.827 10.768 5.067 1.00 68.50 191 ARG A O 1
ATOM 1492 N N . LYS A 1 192 ? -8.873 8.794 4.007 1.00 68.94 192 LYS A N 1
ATOM 1493 C CA . LYS A 1 192 ? -10.000 8.263 4.782 1.00 68.94 192 LYS A CA 1
ATOM 1494 C C . LYS A 1 192 ? -9.701 8.201 6.282 1.00 68.94 192 LYS A C 1
ATOM 1496 O O . LYS A 1 192 ? -10.580 8.457 7.102 1.00 68.94 192 LYS A O 1
ATOM 1501 N N . ARG A 1 193 ? -8.459 7.878 6.658 1.00 70.31 193 ARG A N 1
ATOM 1502 C CA . ARG A 1 193 ? -8.019 7.944 8.061 1.00 70.31 193 ARG A CA 1
ATOM 1503 C C . ARG A 1 193 ? -7.992 9.381 8.573 1.00 70.31 193 ARG A C 1
ATOM 1505 O O . ARG A 1 193 ? -8.474 9.614 9.674 1.00 70.31 193 ARG A O 1
ATOM 1512 N N . SER A 1 194 ? -7.463 10.323 7.794 1.00 65.25 194 SER A N 1
ATOM 1513 C CA . SER A 1 194 ? -7.437 11.740 8.173 1.00 65.25 194 SER A CA 1
ATOM 1514 C C . SER A 1 194 ? -8.843 12.332 8.319 1.00 65.25 194 SER A C 1
ATOM 1516 O O . SER A 1 194 ? -9.086 13.037 9.289 1.00 65.25 194 SER A O 1
ATOM 1518 N N . ALA A 1 195 ? -9.779 11.993 7.427 1.00 65.31 195 ALA A N 1
ATOM 1519 C CA . ALA A 1 195 ? -11.173 12.439 7.496 1.00 65.31 195 ALA A CA 1
ATOM 1520 C C . ALA A 1 195 ? -11.897 11.892 8.738 1.00 65.31 195 ALA A C 1
ATOM 1522 O O . ALA A 1 195 ? -12.550 12.646 9.451 1.00 65.31 195 ALA A O 1
ATOM 1523 N N . ARG A 1 196 ? -11.700 10.605 9.071 1.00 65.06 196 ARG A N 1
ATOM 1524 C CA . ARG A 1 196 ? -12.231 10.003 10.312 1.00 65.06 196 ARG A CA 1
ATOM 1525 C C . ARG A 1 196 ? -11.681 10.654 11.579 1.00 65.06 196 ARG A C 1
ATOM 1527 O O . ARG A 1 196 ? -12.398 10.771 12.561 1.00 65.06 196 ARG A O 1
ATOM 1534 N N . LEU A 1 197 ? -10.409 11.053 11.564 1.00 66.50 197 LEU A N 1
ATOM 1535 C CA . LEU A 1 197 ? -9.784 11.745 12.693 1.00 66.50 197 LEU A CA 1
ATOM 1536 C C . LEU A 1 197 ? -10.235 13.209 12.805 1.00 66.50 197 LEU A C 1
ATOM 1538 O O . LEU A 1 197 ? -10.253 13.738 13.909 1.00 66.50 197 LEU A O 1
ATOM 1542 N N . ALA A 1 198 ? -10.580 13.853 11.687 1.00 62.53 198 ALA A N 1
ATOM 1543 C CA . ALA A 1 198 ? -11.034 15.242 11.657 1.00 62.53 198 ALA A CA 1
ATOM 1544 C C . ALA A 1 198 ? -12.532 15.401 11.979 1.00 62.53 198 ALA A C 1
ATOM 1546 O O . ALA A 1 198 ? -12.907 16.387 12.601 1.00 62.53 198 ALA A O 1
ATOM 1547 N N . GLY A 1 199 ? -13.381 14.444 11.591 1.00 56.53 199 GLY A N 1
ATOM 1548 C CA . GLY A 1 199 ? -14.840 14.536 11.739 1.00 56.53 199 GLY A CA 1
ATOM 1549 C C . GLY A 1 199 ? -15.452 13.611 12.795 1.00 56.53 199 GLY A C 1
ATOM 1550 O O . GLY A 1 199 ? -16.590 13.178 12.633 1.00 56.53 199 GLY A O 1
ATOM 1551 N N . GLY A 1 200 ? -14.715 13.293 13.862 1.00 49.84 200 GLY A N 1
ATOM 1552 C CA . GLY A 1 200 ? -15.062 12.288 14.880 1.00 49.84 200 GLY A CA 1
ATOM 1553 C C . GLY A 1 200 ? -16.364 12.471 15.685 1.00 49.84 200 GLY A C 1
ATOM 1554 O O . GLY A 1 200 ? -16.528 11.753 16.658 1.00 49.84 200 GLY A O 1
ATOM 1555 N N . ASN A 1 201 ? -17.278 13.371 15.305 1.00 53.03 201 ASN A N 1
ATOM 1556 C CA . ASN A 1 201 ? -18.647 13.426 15.843 1.00 53.03 201 ASN A CA 1
ATOM 1557 C C . ASN A 1 201 ? -19.749 13.406 14.765 1.00 53.03 201 ASN A C 1
ATOM 1559 O O . ASN A 1 201 ? -20.890 13.100 15.088 1.00 53.03 201 ASN A O 1
ATOM 1563 N N . GLU A 1 202 ? -19.447 13.714 13.501 1.00 49.69 202 GLU A N 1
ATOM 1564 C CA . GLU A 1 202 ? -20.484 13.937 12.477 1.00 49.69 202 GLU A CA 1
ATOM 1565 C C . GLU A 1 202 ? -20.595 12.760 11.494 1.00 49.69 202 GLU A C 1
ATOM 1567 O O . GLU A 1 202 ? -21.685 12.410 11.048 1.00 49.69 202 GLU A O 1
ATOM 1572 N N . TYR A 1 203 ? -19.488 12.052 11.234 1.00 51.19 203 TYR A N 1
ATOM 1573 C CA . TYR A 1 203 ? -19.496 10.887 10.339 1.00 51.19 203 TYR A CA 1
ATOM 1574 C C . TYR A 1 203 ? -20.162 9.639 10.940 1.00 51.19 203 TYR A C 1
ATOM 1576 O O . TYR A 1 203 ? -20.637 8.799 10.178 1.00 51.19 203 TYR A O 1
ATOM 1584 N N . ASP A 1 204 ? -20.235 9.512 12.269 1.00 51.47 204 ASP A N 1
ATOM 1585 C CA . ASP A 1 204 ? -20.910 8.380 12.926 1.00 51.47 204 ASP A CA 1
ATOM 1586 C C . ASP A 1 204 ? -22.444 8.548 12.980 1.00 51.47 204 ASP A C 1
ATOM 1588 O O . ASP A 1 204 ? -23.159 7.567 13.180 1.00 51.47 204 ASP A O 1
ATOM 1592 N N . ALA A 1 205 ? -22.964 9.763 12.754 1.00 50.81 205 ALA A N 1
ATOM 1593 C CA . ALA A 1 205 ? -24.402 10.052 12.758 1.00 50.81 205 ALA A CA 1
ATOM 1594 C C . ALA A 1 205 ? -25.078 9.828 11.392 1.00 50.81 205 ALA A C 1
ATOM 1596 O O . ALA A 1 205 ? -26.273 9.567 11.336 1.00 50.81 205 ALA A O 1
ATOM 1597 N N . VAL A 1 206 ? -24.326 9.915 10.290 1.00 49.72 206 VAL A N 1
ATOM 1598 C CA . VAL A 1 206 ? -24.872 9.770 8.924 1.00 49.72 206 VAL A CA 1
ATOM 1599 C C . VAL A 1 206 ? -24.910 8.304 8.462 1.00 49.72 206 VAL A C 1
ATOM 1601 O O . VAL A 1 206 ? -25.587 7.975 7.492 1.00 49.72 206 VAL A O 1
ATOM 1604 N N . TYR A 1 207 ? -24.199 7.407 9.154 1.00 48.75 207 TYR A N 1
ATOM 1605 C CA . TYR A 1 207 ? -24.044 6.002 8.751 1.00 48.75 207 TYR A CA 1
ATOM 1606 C C . TYR A 1 207 ? -24.528 4.977 9.793 1.00 48.75 207 TYR A C 1
ATOM 1608 O O . TYR A 1 207 ? -24.193 3.796 9.660 1.00 48.75 207 TYR A O 1
ATOM 1616 N N . ASN A 1 208 ? -25.312 5.402 10.792 1.00 42.31 208 ASN A N 1
ATOM 1617 C CA . ASN A 1 208 ? -26.090 4.508 11.661 1.00 42.31 208 ASN A CA 1
ATOM 1618 C C . ASN A 1 208 ? -27.580 4.595 11.340 1.00 42.31 208 ASN A C 1
ATOM 1620 O O . ASN A 1 208 ? -28.083 5.732 11.222 1.00 42.31 208 ASN A O 1
#